Protein AF-A0A2V9W990-F1 (afdb_monomer)

Solvent-accessible surface area (backbone atoms only — not comparable to full-atom values): 14143 Å² total; per-residue (Å²): 134,76,90,32,65,85,63,70,54,94,82,45,92,83,45,84,67,53,75,66,50,47,52,52,39,51,50,39,47,62,62,28,46,51,39,46,52,54,32,52,52,52,29,60,78,64,70,46,55,79,85,33,72,67,35,47,52,39,47,52,50,16,35,49,53,24,47,53,53,31,50,51,47,47,53,55,54,53,68,74,47,99,60,60,69,70,59,48,49,54,52,52,48,56,48,51,51,35,33,27,66,57,50,69,49,50,74,67,55,46,52,50,49,50,58,63,73,71,47,78,74,74,78,80,72,74,80,78,89,73,91,82,88,83,87,81,90,80,94,67,91,71,82,81,67,86,61,100,76,68,49,71,21,55,52,52,48,50,53,30,62,75,68,71,50,51,66,62,54,52,14,64,77,51,76,43,57,50,70,57,52,50,36,30,53,67,60,79,40,85,73,55,71,73,55,48,52,38,50,52,51,52,54,50,57,46,63,66,53,49,71,70,71,75,46,85,87,76,77,80,89,86,82,81,79,84,81,86,81,82,134

Secondary structure (DSSP, 8-state):
---S-TT-STT-TT----HHHHHHHHHHHHHHHHHHHHHHHHHHHTT--TTSHHHHHHHHHHHHHHHHHHHHHHHHHHTTS---HHHHHHHHHHHHHHHHHHTT--HHHHHHHHHHHHS-------------------------PPPTT--HHHHHHHHHHHTT--HHHHHHHHT--HHHHHHHHTTSSPPPHHHHHHHHHHHHHHHHHGGGTSSGGG--S----------

Radius of gyration: 27.55 Å; Cα contacts (8 Å, |Δi|>4): 142; chains: 1; bounding box: 88×48×76 Å

pLDDT: mean 72.92, std 20.39, range [31.69, 96.56]

Mean predicted aligned error: 19.49 Å

Foldseek 3Di:
DPLLQPQLDPPRPLDPFDPVLSVQLVVQSVVLCVLQVVLVVVCVVVVPDCPDPSSVVSLLVSLLSSLLSSLVSVLVRVVVDPDPLVSVLVSSLVSLVSSCVVSVHDPVSSVVSNVVRSDDPPPPPPPDDDDDDDDDDDDDDDPDDPDPDDQQLNVLVVLCVVLVHDLVRLCVQLVHDSVVSVCSNVVVDDDDPSSVVSSVVSSVVVVVVVVVVPPPPPPPDPDDDPPDDDD

Sequence (231 aa):
MSDGLSHLLPGDPKNLLSVEARKRIQRAIIEADKFIWEAEVLITNRHLDEGSHKARALRNTASFKKAKATLSVYRREFSRIEIPERKYREYMESEIEAASNSLELSGAQRQLLKTEFFFPEEKSVQPRSSTTPPSTDKELKPIQLPSSGETIAVQLQRLRDECRWTIEDLASATGISTRQVARHLSSEFNPLPRKISAYDARFRTLKAVQPLRNSPLFQSSSNTVLTRRFG

Structure (mmCIF, N/CA/C/O backbone):
data_AF-A0A2V9W990-F1
#
_entry.id   AF-A0A2V9W990-F1
#
loop_
_atom_site.group_PDB
_atom_site.id
_atom_site.type_symbol
_atom_site.label_atom_id
_atom_site.label_alt_id
_atom_site.label_comp_id
_atom_site.label_asym_id
_atom_site.label_entity_id
_atom_site.label_seq_id
_atom_site.pdbx_PDB_ins_code
_atom_site.Cartn_x
_atom_site.Cartn_y
_atom_site.Cartn_z
_atom_site.occupancy
_atom_site.B_iso_or_equiv
_atom_site.auth_seq_id
_atom_site.auth_comp_id
_atom_site.auth_asym_id
_atom_site.auth_atom_id
_atom_site.pdbx_PDB_model_num
ATOM 1 N N . MET A 1 1 ? 13.920 14.474 5.498 1.00 35.09 1 MET A N 1
ATOM 2 C CA . MET A 1 1 ? 12.903 13.668 4.797 1.00 35.09 1 MET A CA 1
ATOM 3 C C . MET A 1 1 ? 11.777 13.456 5.781 1.00 35.09 1 MET A C 1
ATOM 5 O O . MET A 1 1 ? 12.045 13.000 6.880 1.00 35.09 1 MET A O 1
ATOM 9 N N . SER A 1 2 ? 10.581 13.935 5.467 1.00 38.78 2 SER A N 1
ATOM 10 C CA . SER A 1 2 ? 9.424 13.819 6.355 1.00 38.78 2 SER A CA 1
ATOM 11 C C . SER A 1 2 ? 8.887 12.393 6.234 1.00 38.78 2 SER A C 1
ATOM 13 O O . SER A 1 2 ? 8.597 11.971 5.120 1.00 38.78 2 SER A O 1
ATOM 15 N N . ASP A 1 3 ? 8.751 11.656 7.338 1.00 51.09 3 ASP A N 1
ATOM 16 C CA . ASP A 1 3 ? 8.409 10.216 7.356 1.00 51.09 3 ASP A CA 1
ATOM 17 C C . ASP A 1 3 ? 6.984 9.866 6.865 1.00 51.09 3 ASP A C 1
ATOM 19 O O . ASP A 1 3 ? 6.513 8.740 7.025 1.00 51.09 3 ASP A O 1
ATOM 23 N N . GLY A 1 4 ? 6.281 10.815 6.245 1.00 46.62 4 GLY A N 1
ATOM 24 C CA . GLY A 1 4 ? 5.077 10.566 5.456 1.00 46.62 4 GLY A CA 1
ATOM 25 C C . GLY A 1 4 ? 3.812 10.151 6.193 1.00 46.62 4 GLY A C 1
ATOM 26 O O . GLY A 1 4 ? 2.820 9.851 5.535 1.00 46.62 4 GLY A O 1
ATOM 27 N N . LEU A 1 5 ? 3.820 10.146 7.526 1.00 53.97 5 LEU A N 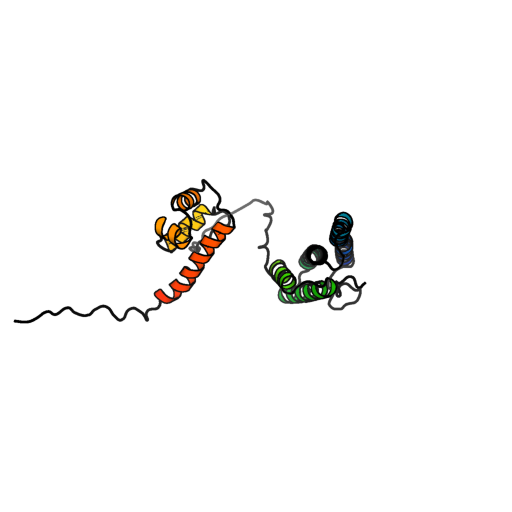1
ATOM 28 C CA . LEU A 1 5 ? 2.659 9.832 8.363 1.00 53.97 5 LEU A CA 1
ATOM 29 C C . LEU A 1 5 ? 2.466 10.958 9.377 1.00 53.97 5 LEU A C 1
ATOM 31 O O . LEU A 1 5 ? 3.094 11.003 10.438 1.00 53.97 5 LEU A O 1
ATOM 35 N N . SER A 1 6 ? 1.650 11.931 8.985 1.00 52.28 6 SER A N 1
ATOM 36 C CA . SER A 1 6 ? 1.640 13.275 9.570 1.00 52.28 6 SER A CA 1
ATOM 37 C C . SER A 1 6 ? 0.813 13.392 10.855 1.00 52.28 6 SER A C 1
ATOM 39 O O . SER A 1 6 ? 0.872 14.428 11.510 1.00 52.28 6 SER A O 1
ATOM 41 N N . HIS A 1 7 ? 0.073 12.353 11.260 1.00 56.12 7 HIS A N 1
ATOM 42 C CA . HIS A 1 7 ? -0.885 12.446 12.376 1.00 56.12 7 HIS A CA 1
ATOM 43 C C . HIS A 1 7 ? -0.464 11.720 13.659 1.00 56.12 7 HIS A C 1
ATOM 45 O O . HIS A 1 7 ? -1.253 11.565 14.590 1.00 56.12 7 HIS A O 1
ATOM 51 N N . LEU A 1 8 ? 0.793 11.279 13.748 1.00 57.16 8 LEU A N 1
ATOM 52 C CA . LEU A 1 8 ? 1.296 10.527 14.904 1.00 57.16 8 LEU A CA 1
ATOM 53 C C . LEU A 1 8 ? 2.078 11.376 15.912 1.00 57.16 8 LEU A C 1
ATOM 55 O O . LEU A 1 8 ? 2.593 10.829 16.892 1.00 57.16 8 LEU A O 1
ATOM 59 N N . LEU A 1 9 ? 2.171 12.692 15.710 1.00 57.12 9 LEU A N 1
ATOM 60 C CA . LEU A 1 9 ? 2.915 13.556 16.621 1.00 57.12 9 LEU A CA 1
ATOM 61 C C . LEU A 1 9 ? 2.267 13.566 18.021 1.00 57.12 9 LEU A C 1
ATOM 63 O O . LEU A 1 9 ? 1.034 13.595 18.135 1.00 57.12 9 LEU A O 1
ATOM 67 N N . PRO A 1 10 ? 3.069 13.516 19.103 1.00 48.38 10 PRO A N 1
ATOM 68 C CA . PRO A 1 10 ? 2.559 13.682 20.457 1.00 48.38 10 PRO A CA 1
ATOM 69 C C . PRO A 1 10 ? 1.901 15.064 20.583 1.00 48.38 10 PRO A C 1
ATOM 71 O O . PRO A 1 10 ? 2.588 16.074 20.479 1.00 48.38 10 PRO A O 1
ATOM 74 N N . GLY A 1 11 ? 0.581 15.104 20.784 1.00 49.16 11 GLY A N 1
ATOM 75 C CA . GLY A 1 11 ? -0.173 16.351 20.968 1.00 49.16 11 GLY A CA 1
ATOM 76 C C . GLY A 1 11 ? -1.116 16.741 19.827 1.00 49.16 11 GLY A C 1
ATOM 77 O O . GLY A 1 11 ? -1.821 17.735 19.976 1.00 49.16 11 GLY A O 1
ATOM 78 N N . ASP A 1 12 ? -1.193 15.977 18.729 1.00 63.78 12 ASP A N 1
ATOM 79 C CA . ASP A 1 12 ? -2.270 16.177 17.748 1.00 63.78 12 ASP A CA 1
ATOM 80 C C . ASP A 1 12 ? -3.617 15.806 18.412 1.00 63.78 12 ASP A C 1
ATOM 82 O O . ASP A 1 12 ? -3.784 14.652 18.822 1.00 63.78 12 ASP A O 1
ATOM 86 N N . PRO A 1 13 ? -4.589 16.736 18.539 1.00 57.62 13 PRO A N 1
ATOM 87 C CA . PRO A 1 13 ? -5.894 16.457 19.148 1.00 57.62 13 PRO A CA 1
ATOM 88 C C . PRO A 1 13 ? -6.676 15.366 18.406 1.00 57.62 13 PRO A C 1
ATOM 90 O O . PRO A 1 13 ? -7.630 14.802 18.942 1.00 57.62 13 PRO A O 1
ATOM 93 N N . LYS A 1 14 ? -6.281 15.059 17.169 1.00 64.44 14 LYS A N 1
ATOM 94 C CA . LYS A 1 14 ? -6.860 13.992 16.362 1.00 64.44 14 LYS A CA 1
ATOM 95 C C . LYS A 1 14 ? -6.220 12.628 16.648 1.00 64.44 14 LYS A C 1
ATOM 97 O O . LYS A 1 14 ? -6.797 11.614 16.268 1.00 64.44 14 LYS A O 1
ATOM 102 N N . ASN A 1 15 ? -5.082 12.559 17.335 1.00 70.25 15 ASN A N 1
ATOM 103 C CA . ASN A 1 15 ? -4.359 11.317 17.585 1.00 70.25 15 ASN A CA 1
ATOM 104 C C . ASN A 1 15 ? -4.899 10.576 18.818 1.00 70.25 15 ASN A C 1
ATOM 106 O O . ASN A 1 15 ? -4.525 10.854 19.956 1.00 70.25 15 ASN A O 1
ATOM 110 N N . LEU A 1 16 ? -5.763 9.590 18.572 1.00 74.81 16 LEU A N 1
ATOM 111 C CA . LEU A 1 16 ? -6.382 8.761 19.614 1.00 74.81 16 LEU A CA 1
ATOM 112 C C . LEU A 1 16 ? -5.514 7.559 20.035 1.00 74.81 16 LEU A C 1
ATOM 114 O O . LEU A 1 16 ? -5.915 6.772 20.890 1.00 74.81 16 LEU A O 1
ATOM 118 N N . LEU A 1 17 ? -4.331 7.387 19.438 1.00 78.56 17 LEU A N 1
ATOM 119 C CA . LEU A 1 17 ? -3.479 6.225 19.675 1.00 78.56 17 LEU A CA 1
ATOM 120 C C . LEU A 1 17 ? -2.664 6.359 20.962 1.00 78.56 17 LEU A C 1
ATOM 122 O O . LEU A 1 17 ? -2.073 7.405 21.247 1.00 78.56 17 LEU A O 1
ATOM 126 N N . SER A 1 18 ? -2.528 5.250 21.692 1.00 82.44 18 SER A N 1
ATOM 127 C CA . SER A 1 18 ? -1.627 5.167 22.844 1.00 82.44 18 SER A CA 1
ATOM 128 C C . SER A 1 18 ? -0.159 5.358 22.437 1.00 82.44 18 SER A C 1
ATOM 130 O O . SER A 1 18 ? 0.230 5.116 21.292 1.00 82.44 18 SER A O 1
ATOM 132 N N . VAL A 1 19 ? 0.693 5.747 23.393 1.00 82.81 19 VAL A N 1
ATOM 133 C CA . VAL A 1 19 ? 2.147 5.900 23.172 1.00 82.81 19 VAL A CA 1
ATOM 134 C C . VAL A 1 19 ? 2.757 4.625 22.578 1.00 82.81 19 VAL A C 1
ATOM 136 O O . VAL A 1 19 ? 3.593 4.691 21.679 1.00 82.81 19 VAL A O 1
ATOM 139 N N . GLU A 1 20 ? 2.323 3.455 23.046 1.00 83.81 20 GLU A N 1
ATOM 140 C CA . GLU A 1 20 ? 2.801 2.169 22.540 1.00 83.81 20 GLU A CA 1
ATOM 141 C C . GLU A 1 20 ? 2.340 1.876 21.113 1.00 83.81 20 GLU A C 1
ATOM 143 O O . GLU A 1 20 ? 3.131 1.386 20.308 1.00 83.81 20 GLU A O 1
ATOM 148 N N . ALA A 1 21 ? 1.084 2.189 20.782 1.00 83.94 21 ALA A N 1
ATOM 149 C CA . ALA A 1 21 ? 0.562 2.019 19.430 1.00 83.94 21 ALA A CA 1
ATOM 150 C C . ALA A 1 21 ? 1.351 2.875 18.429 1.00 83.94 21 ALA A C 1
ATOM 152 O O . ALA A 1 21 ? 1.751 2.387 17.374 1.00 83.94 21 ALA A O 1
ATOM 153 N N . ARG A 1 22 ? 1.693 4.112 18.807 1.00 83.06 22 ARG A N 1
ATOM 154 C CA . ARG A 1 22 ? 2.546 4.988 17.990 1.00 83.06 22 ARG A CA 1
ATOM 155 C C . ARG A 1 22 ? 3.950 4.426 17.806 1.00 83.06 22 ARG A C 1
ATOM 157 O O . ARG A 1 22 ? 4.443 4.409 16.684 1.00 83.06 22 ARG A O 1
ATOM 164 N N . LYS A 1 23 ? 4.568 3.895 18.869 1.00 85.75 23 LYS A N 1
ATOM 165 C CA . LYS A 1 23 ? 5.870 3.210 18.768 1.00 85.75 23 LYS A CA 1
ATOM 166 C C . LYS A 1 23 ? 5.809 2.018 17.810 1.00 85.75 23 LYS A C 1
ATOM 168 O O . LYS A 1 23 ? 6.745 1.813 17.044 1.00 85.75 23 LYS A O 1
ATOM 173 N N . ARG A 1 24 ? 4.722 1.236 17.826 1.00 86.56 24 ARG A N 1
ATOM 174 C CA . ARG A 1 24 ? 4.530 0.112 16.892 1.00 86.56 24 ARG A CA 1
ATOM 175 C C . ARG A 1 24 ? 4.390 0.581 15.447 1.00 86.56 24 ARG A C 1
ATOM 177 O O . ARG A 1 24 ? 5.007 -0.014 14.572 1.00 86.56 24 ARG A O 1
ATOM 184 N N . ILE A 1 25 ? 3.651 1.662 15.201 1.00 86.25 25 ILE A N 1
ATOM 185 C CA . ILE A 1 25 ? 3.543 2.235 13.855 1.00 86.25 25 ILE A CA 1
ATOM 186 C C . ILE A 1 25 ? 4.897 2.780 13.392 1.00 86.25 25 ILE A C 1
ATOM 188 O O . ILE A 1 25 ? 5.320 2.457 12.292 1.00 86.25 25 ILE A O 1
ATOM 192 N N . GLN A 1 26 ? 5.628 3.511 14.236 1.00 86.56 26 GLN A N 1
ATOM 193 C CA . GLN A 1 26 ? 6.974 3.993 13.903 1.00 86.56 26 GLN A CA 1
ATOM 194 C C . GLN A 1 26 ? 7.940 2.855 13.566 1.00 86.56 26 GLN A C 1
ATOM 196 O O . GLN A 1 26 ? 8.660 2.936 12.576 1.00 86.56 26 GLN A O 1
ATOM 201 N N . ARG A 1 27 ? 7.919 1.760 14.336 1.00 87.88 27 ARG A N 1
ATOM 202 C CA . ARG A 1 27 ? 8.691 0.557 13.992 1.00 87.88 27 ARG A CA 1
ATOM 203 C C . ARG A 1 27 ? 8.290 0.006 12.632 1.00 87.88 27 ARG A C 1
ATOM 205 O O . ARG A 1 27 ? 9.167 -0.289 11.837 1.00 87.88 27 ARG A O 1
ATOM 212 N N . ALA A 1 28 ? 6.994 -0.065 12.338 1.00 88.56 28 ALA A N 1
ATOM 213 C CA . ALA A 1 28 ? 6.516 -0.521 11.038 1.00 88.56 28 ALA A CA 1
ATOM 214 C C . ALA A 1 28 ? 6.980 0.381 9.883 1.00 88.56 28 ALA A C 1
ATOM 216 O O . ALA A 1 28 ? 7.253 -0.133 8.805 1.00 88.56 28 ALA A O 1
ATOM 217 N N . ILE A 1 29 ? 7.102 1.698 10.093 1.00 87.06 29 ILE A N 1
ATOM 218 C CA . ILE A 1 29 ? 7.664 2.631 9.099 1.00 87.06 29 ILE A CA 1
ATOM 219 C C . ILE A 1 29 ? 9.119 2.281 8.808 1.00 87.06 29 ILE A C 1
ATOM 221 O O . ILE A 1 29 ? 9.466 2.065 7.649 1.00 87.06 29 ILE A O 1
ATOM 225 N N . ILE A 1 30 ? 9.933 2.172 9.860 1.00 89.25 30 ILE A N 1
ATOM 226 C CA . ILE A 1 30 ? 11.362 1.858 9.757 1.00 89.25 30 ILE A CA 1
ATOM 227 C C . ILE A 1 30 ? 11.558 0.473 9.128 1.00 89.25 30 ILE A C 1
ATOM 229 O O . ILE A 1 30 ? 12.364 0.293 8.223 1.00 89.25 30 ILE A O 1
ATOM 233 N N . GLU A 1 31 ? 10.787 -0.525 9.558 1.00 90.94 31 GLU A N 1
ATOM 234 C CA . GLU A 1 31 ? 10.836 -1.870 8.982 1.00 90.94 31 GLU A CA 1
ATOM 235 C C . GLU A 1 31 ? 10.406 -1.878 7.512 1.00 90.94 31 GLU A C 1
ATOM 237 O O . GLU A 1 31 ? 10.942 -2.649 6.717 1.00 90.94 31 GLU A O 1
ATOM 242 N N . ALA A 1 32 ? 9.452 -1.030 7.128 1.00 91.56 32 ALA A N 1
ATOM 243 C CA . ALA A 1 32 ? 8.985 -0.919 5.755 1.00 91.56 32 ALA A CA 1
ATOM 244 C C . ALA A 1 32 ? 9.969 -0.170 4.836 1.00 91.56 32 ALA A C 1
ATOM 246 O O . ALA A 1 32 ? 9.873 -0.329 3.616 1.00 91.56 32 ALA A O 1
ATOM 247 N N . ASP A 1 33 ? 10.957 0.558 5.375 1.00 92.94 33 ASP A N 1
ATOM 248 C CA . ASP A 1 33 ? 12.057 1.126 4.577 1.00 92.94 33 ASP A CA 1
ATOM 249 C C . ASP A 1 33 ? 12.868 0.054 3.860 1.00 92.94 33 ASP A C 1
ATOM 251 O O . ASP A 1 33 ? 13.434 0.322 2.798 1.00 92.94 33 ASP A O 1
ATOM 255 N N . LYS A 1 34 ? 12.851 -1.189 4.359 1.00 95.31 34 LYS A N 1
ATOM 256 C CA . LYS A 1 34 ? 13.473 -2.320 3.665 1.00 95.31 34 LYS A CA 1
ATOM 257 C C . LYS A 1 34 ? 12.996 -2.442 2.218 1.00 95.31 34 LYS A C 1
ATOM 259 O O . LYS A 1 34 ? 13.798 -2.768 1.358 1.00 95.31 34 LYS A O 1
ATOM 264 N N . PHE A 1 35 ? 11.729 -2.128 1.921 1.00 94.75 35 PHE A N 1
ATOM 265 C CA . PHE A 1 35 ? 11.212 -2.218 0.555 1.00 94.75 35 PHE A CA 1
ATOM 266 C C . PHE A 1 35 ? 11.882 -1.206 -0.374 1.00 94.75 35 PHE A C 1
ATOM 268 O O . PHE A 1 35 ? 12.143 -1.529 -1.532 1.00 94.75 35 PHE A O 1
ATOM 275 N N . ILE A 1 36 ? 12.157 0.001 0.130 1.00 93.81 36 ILE A N 1
ATOM 276 C CA . ILE A 1 36 ? 12.856 1.051 -0.616 1.00 93.81 36 ILE A CA 1
ATOM 277 C C . ILE A 1 36 ? 14.295 0.610 -0.874 1.00 93.81 36 ILE A C 1
ATOM 279 O O . ILE A 1 36 ? 14.735 0.590 -2.021 1.00 93.81 36 ILE A O 1
ATOM 283 N N . TRP A 1 37 ? 14.998 0.166 0.168 1.00 96.19 37 TRP A N 1
ATOM 284 C CA . TRP A 1 37 ? 16.390 -0.259 0.041 1.00 96.19 37 TRP A CA 1
ATOM 285 C C . TRP A 1 37 ? 16.561 -1.513 -0.818 1.00 96.19 37 TRP A C 1
ATOM 287 O O . TRP A 1 37 ? 17.482 -1.570 -1.625 1.00 96.19 37 TRP A O 1
ATOM 297 N N . GLU A 1 38 ? 15.648 -2.483 -0.739 1.00 95.81 38 GLU A N 1
ATOM 298 C CA . GLU A 1 38 ? 15.618 -3.634 -1.649 1.00 95.81 38 GLU A CA 1
ATOM 299 C C . GLU A 1 38 ? 15.497 -3.191 -3.116 1.00 95.81 38 GLU A C 1
ATOM 301 O O . GLU A 1 38 ? 16.157 -3.755 -3.991 1.00 95.81 38 GLU A O 1
ATOM 306 N N . ALA A 1 39 ? 14.686 -2.167 -3.404 1.00 95.12 39 ALA A N 1
ATOM 307 C CA . ALA A 1 39 ? 14.573 -1.624 -4.753 1.00 95.12 39 ALA A CA 1
ATOM 308 C C . ALA A 1 39 ? 15.845 -0.890 -5.201 1.00 95.12 39 ALA A C 1
ATOM 310 O O . ALA A 1 39 ? 16.284 -1.121 -6.326 1.00 95.12 39 ALA A O 1
ATOM 311 N N . GLU A 1 40 ? 16.469 -0.077 -4.345 1.00 95.12 40 GLU A N 1
ATOM 312 C CA . GLU A 1 40 ? 17.736 0.601 -4.674 1.00 95.12 40 GLU A CA 1
ATOM 313 C C . GLU A 1 40 ? 18.887 -0.393 -4.891 1.00 95.12 40 GLU A C 1
ATOM 315 O O . GLU A 1 40 ? 19.669 -0.248 -5.834 1.00 95.12 40 GLU A O 1
ATOM 320 N N . VAL A 1 41 ? 18.947 -1.467 -4.096 1.00 96.56 41 VAL A N 1
ATOM 321 C CA . VAL A 1 41 ? 19.898 -2.570 -4.305 1.00 96.56 41 VAL A CA 1
ATOM 322 C C . VAL A 1 41 ? 19.666 -3.220 -5.669 1.00 96.56 41 VAL A C 1
ATOM 324 O O . VAL A 1 41 ? 20.617 -3.468 -6.406 1.00 96.56 41 VAL A O 1
ATOM 327 N N . LEU A 1 42 ? 18.410 -3.465 -6.057 1.00 95.75 42 LEU A N 1
ATOM 328 C CA . LEU A 1 42 ? 18.090 -4.027 -7.373 1.00 95.75 42 LEU A CA 1
ATOM 329 C C . LEU A 1 42 ? 18.426 -3.081 -8.532 1.00 95.75 42 LEU A C 1
ATOM 331 O O . LEU A 1 42 ? 18.844 -3.561 -9.584 1.00 95.75 42 LEU A O 1
ATOM 335 N N . ILE A 1 43 ? 18.231 -1.771 -8.363 1.00 94.56 43 ILE A N 1
ATOM 336 C CA . ILE A 1 43 ? 18.597 -0.748 -9.354 1.00 94.56 43 ILE A CA 1
ATOM 337 C C . ILE A 1 43 ? 20.112 -0.749 -9.552 1.00 94.56 43 ILE A C 1
ATOM 339 O O . ILE A 1 43 ? 20.578 -0.890 -10.685 1.00 94.56 43 ILE A O 1
ATOM 343 N N . THR A 1 44 ? 20.854 -0.706 -8.446 1.00 95.00 44 THR A N 1
ATOM 344 C CA . THR A 1 44 ? 22.320 -0.718 -8.425 1.00 95.00 44 THR A CA 1
ATOM 345 C C . THR A 1 44 ? 22.879 -1.993 -9.053 1.00 95.00 44 THR A C 1
ATOM 347 O O . THR A 1 44 ? 23.665 -1.926 -9.994 1.00 95.00 44 THR A O 1
ATOM 350 N N . ASN A 1 45 ? 22.414 -3.166 -8.609 1.00 95.88 45 ASN A N 1
ATOM 351 C CA . ASN A 1 45 ? 22.906 -4.466 -9.082 1.00 95.88 45 ASN A CA 1
ATOM 352 C C . ASN A 1 45 ? 22.625 -4.717 -10.567 1.00 95.88 45 ASN A C 1
ATOM 354 O O . ASN A 1 45 ? 23.293 -5.528 -11.201 1.00 95.88 45 ASN A O 1
ATOM 358 N N . ARG A 1 46 ? 21.600 -4.065 -11.122 1.00 94.12 46 ARG A N 1
ATOM 359 C CA . ARG A 1 46 ? 21.239 -4.176 -12.540 1.00 94.12 46 ARG A CA 1
ATOM 360 C C . ARG A 1 46 ? 21.817 -3.044 -13.384 1.00 94.12 46 ARG A C 1
ATOM 362 O O . ARG A 1 46 ? 21.499 -2.991 -14.570 1.00 94.12 46 ARG A O 1
ATOM 369 N N . HIS A 1 47 ? 22.609 -2.152 -12.781 1.00 93.25 47 HIS A N 1
ATOM 370 C CA . HIS A 1 47 ? 23.144 -0.944 -13.409 1.00 93.25 47 HIS A CA 1
ATOM 371 C C . HIS A 1 47 ? 22.067 -0.171 -14.178 1.00 93.25 47 HIS A C 1
ATOM 373 O O . HIS A 1 47 ? 22.275 0.283 -15.303 1.00 93.25 47 HIS A O 1
ATOM 379 N N . LEU A 1 48 ? 20.867 -0.089 -13.596 1.00 93.12 48 LEU A N 1
ATOM 380 C CA . LEU A 1 48 ? 19.792 0.681 -14.198 1.00 93.12 48 LEU A CA 1
ATOM 381 C C . LEU A 1 48 ? 20.117 2.158 -14.033 1.00 93.12 48 LEU A C 1
ATOM 383 O O . LEU A 1 48 ? 20.427 2.602 -12.932 1.00 93.12 48 LEU A O 1
ATOM 387 N N . ASP A 1 49 ? 19.979 2.913 -15.119 1.00 91.38 49 ASP A N 1
ATOM 388 C CA . ASP A 1 49 ? 20.008 4.366 -15.037 1.00 91.38 49 ASP A CA 1
ATOM 389 C C . ASP A 1 49 ? 18.939 4.848 -14.043 1.00 91.38 49 ASP A C 1
ATOM 391 O O . ASP A 1 49 ? 17.788 4.389 -14.074 1.00 91.38 49 ASP A O 1
ATOM 395 N N . GLU A 1 50 ? 19.324 5.762 -13.154 1.00 85.88 50 GLU A N 1
ATOM 396 C CA . GLU A 1 50 ? 18.474 6.247 -12.067 1.00 85.88 50 GLU A CA 1
ATOM 397 C C . GLU A 1 50 ? 17.217 6.944 -12.592 1.00 85.88 50 GLU A C 1
ATOM 399 O O . GLU A 1 50 ? 16.159 6.869 -11.958 1.00 85.88 50 GLU A O 1
ATOM 404 N N . GLY A 1 51 ? 17.318 7.592 -13.756 1.00 89.88 51 GLY A N 1
ATOM 405 C CA . GLY A 1 51 ? 16.207 8.247 -14.441 1.00 89.88 51 GLY A CA 1
ATOM 406 C C . GLY A 1 51 ? 15.327 7.293 -15.249 1.00 89.88 51 GLY A C 1
ATOM 407 O O . GLY A 1 51 ? 14.237 7.681 -15.686 1.00 89.88 51 GLY A O 1
ATOM 408 N N . SER A 1 52 ? 15.758 6.042 -15.437 1.00 93.12 52 SER A N 1
ATOM 409 C CA . SER A 1 52 ? 15.074 5.098 -16.313 1.00 93.12 52 SER A CA 1
ATOM 410 C C . SER A 1 52 ? 13.661 4.771 -15.830 1.00 93.12 52 SER A C 1
ATOM 412 O O . SER A 1 52 ? 13.377 4.635 -14.636 1.00 93.12 52 SER A O 1
ATOM 414 N N . HIS A 1 53 ? 12.760 4.527 -16.785 1.00 92.75 53 HIS A N 1
ATOM 415 C CA . HIS A 1 53 ? 11.403 4.060 -16.486 1.00 92.75 53 HIS A CA 1
ATOM 416 C C . HIS A 1 53 ? 11.392 2.785 -15.630 1.00 92.75 53 HIS A C 1
ATOM 418 O O . HIS A 1 53 ? 10.489 2.603 -14.815 1.00 92.75 53 HIS A O 1
ATOM 424 N N . LYS A 1 54 ? 12.401 1.915 -15.782 1.00 93.38 54 LYS A N 1
ATOM 425 C CA . LYS A 1 54 ? 12.544 0.690 -14.985 1.00 93.38 54 LYS A CA 1
ATOM 426 C C . LYS A 1 54 ? 12.914 0.999 -13.532 1.00 93.38 54 LYS A C 1
ATOM 428 O O . LYS A 1 54 ? 12.277 0.447 -12.638 1.00 93.38 54 LYS A O 1
ATOM 433 N N . ALA A 1 55 ? 13.881 1.887 -13.293 1.00 92.94 55 ALA A N 1
ATOM 434 C CA . ALA A 1 55 ? 14.244 2.318 -11.942 1.00 92.94 55 ALA A CA 1
ATOM 435 C C . ALA A 1 55 ? 13.065 3.018 -11.249 1.00 92.94 55 ALA A C 1
ATOM 437 O O . ALA A 1 55 ? 12.697 2.658 -10.131 1.00 92.94 55 ALA A O 1
ATOM 438 N N . ARG A 1 56 ? 12.378 3.922 -11.960 1.00 93.25 56 ARG A N 1
ATOM 439 C CA . ARG A 1 56 ? 11.167 4.583 -11.451 1.00 93.25 56 ARG A CA 1
ATOM 440 C C . ARG A 1 56 ? 10.057 3.582 -11.116 1.00 93.25 56 ARG A C 1
ATOM 442 O O . ARG A 1 56 ? 9.433 3.694 -10.068 1.00 93.25 56 ARG A O 1
ATOM 449 N N . ALA A 1 57 ? 9.831 2.569 -11.954 1.00 92.19 57 ALA A N 1
ATOM 450 C CA . ALA A 1 57 ? 8.841 1.527 -11.674 1.00 92.19 57 ALA A CA 1
ATOM 451 C C . ALA A 1 57 ? 9.188 0.694 -10.425 1.00 92.19 57 ALA A C 1
ATOM 453 O O . ALA A 1 57 ? 8.289 0.346 -9.654 1.00 92.19 57 ALA A O 1
ATOM 454 N N . LEU A 1 58 ? 10.473 0.397 -10.199 1.00 94.44 58 LEU A N 1
ATOM 455 C CA . LEU A 1 58 ? 10.937 -0.299 -8.995 1.00 94.44 58 LEU A CA 1
ATOM 456 C C . LEU A 1 58 ? 10.714 0.548 -7.737 1.00 94.44 58 LEU A C 1
ATOM 458 O O . LEU A 1 58 ? 10.102 0.052 -6.790 1.00 94.44 58 LEU A O 1
ATOM 462 N N . ARG A 1 59 ? 11.105 1.830 -7.762 1.00 93.50 59 ARG A N 1
ATOM 463 C CA . ARG A 1 59 ? 10.854 2.781 -6.664 1.00 93.50 59 ARG A CA 1
ATOM 464 C C . ARG A 1 59 ? 9.365 2.916 -6.369 1.00 93.50 59 ARG A C 1
ATOM 466 O O . ARG A 1 59 ? 8.952 2.707 -5.236 1.00 93.50 59 ARG A O 1
ATOM 473 N N . ASN A 1 60 ? 8.533 3.114 -7.391 1.00 92.94 60 ASN A N 1
ATOM 474 C CA . ASN A 1 60 ? 7.078 3.221 -7.227 1.00 92.94 60 ASN A CA 1
ATOM 475 C C . ASN A 1 60 ? 6.456 1.950 -6.629 1.00 92.94 60 ASN A C 1
ATOM 477 O O . ASN A 1 60 ? 5.504 2.022 -5.849 1.00 92.94 60 ASN A O 1
ATOM 481 N N . THR A 1 61 ? 6.977 0.774 -6.991 1.00 94.44 61 THR A N 1
ATOM 482 C CA . THR A 1 61 ? 6.530 -0.506 -6.424 1.00 94.44 61 THR A CA 1
ATOM 483 C C . THR A 1 61 ? 6.928 -0.623 -4.955 1.00 94.44 61 THR A C 1
ATOM 485 O O . THR A 1 61 ? 6.123 -1.061 -4.132 1.00 94.44 61 THR A O 1
ATOM 488 N N . ALA A 1 62 ? 8.150 -0.223 -4.613 1.00 93.94 62 ALA A N 1
ATOM 489 C CA . ALA A 1 62 ? 8.643 -0.217 -3.244 1.00 93.94 62 ALA A CA 1
ATOM 490 C C . ALA A 1 62 ? 7.889 0.780 -2.356 1.00 93.94 62 ALA A C 1
ATOM 492 O O . ALA A 1 62 ? 7.416 0.392 -1.290 1.00 93.94 62 ALA A O 1
ATOM 493 N N . SER A 1 63 ? 7.681 2.009 -2.833 1.00 92.94 63 SER A N 1
ATOM 494 C CA . SER A 1 63 ? 6.849 3.031 -2.192 1.00 92.94 63 SER A CA 1
ATOM 495 C C . SER A 1 63 ? 5.450 2.505 -1.886 1.00 92.94 63 SER A C 1
ATOM 497 O O . SER A 1 63 ? 4.962 2.630 -0.764 1.00 92.94 63 SER A O 1
ATOM 499 N N . PHE A 1 64 ? 4.819 1.828 -2.847 1.00 93.69 64 PHE A N 1
ATOM 500 C CA . PHE A 1 64 ? 3.502 1.233 -2.638 1.00 93.69 64 PHE A CA 1
ATOM 501 C C . PHE A 1 64 ? 3.510 0.109 -1.592 1.00 93.69 64 PHE A C 1
ATOM 503 O O . PHE A 1 64 ? 2.631 0.064 -0.732 1.00 93.69 64 PHE A O 1
ATOM 510 N N . LYS A 1 65 ? 4.514 -0.778 -1.617 1.00 94.50 65 LYS A N 1
ATOM 511 C CA . LYS A 1 65 ? 4.679 -1.823 -0.590 1.00 94.50 65 LYS A CA 1
ATOM 512 C C . LYS A 1 65 ? 4.902 -1.224 0.799 1.00 94.50 65 LYS A C 1
ATOM 514 O O . LYS A 1 65 ? 4.287 -1.697 1.755 1.00 94.50 65 LYS A O 1
ATOM 519 N N . LYS A 1 66 ? 5.723 -0.173 0.899 1.00 93.12 66 LYS A N 1
ATOM 520 C CA . LYS A 1 66 ? 5.957 0.572 2.139 1.00 93.12 66 LYS A CA 1
ATOM 521 C C . LYS A 1 66 ? 4.648 1.144 2.680 1.00 93.12 66 LYS A C 1
ATOM 523 O O . LYS A 1 66 ? 4.291 0.832 3.812 1.00 93.12 66 LYS A O 1
ATOM 528 N N . ALA A 1 67 ? 3.893 1.870 1.853 1.00 90.81 67 ALA A N 1
ATOM 529 C CA . ALA A 1 67 ? 2.592 2.433 2.225 1.00 90.81 67 ALA A CA 1
ATOM 530 C C . ALA A 1 67 ? 1.605 1.360 2.709 1.00 90.81 67 ALA A C 1
ATOM 532 O O . ALA A 1 67 ? 0.957 1.507 3.740 1.00 90.81 67 ALA A O 1
ATOM 533 N N . LYS A 1 68 ? 1.506 0.242 1.986 1.00 92.88 68 LYS A N 1
ATOM 534 C CA . LYS A 1 68 ? 0.606 -0.855 2.348 1.00 92.88 68 LYS A CA 1
ATOM 535 C C . LYS A 1 68 ? 0.971 -1.482 3.697 1.00 92.88 68 LYS A C 1
ATOM 537 O O . LYS A 1 68 ? 0.084 -1.753 4.508 1.00 92.88 68 LYS A O 1
ATOM 542 N N . ALA A 1 69 ? 2.260 -1.703 3.953 1.00 91.31 69 ALA A N 1
ATOM 543 C CA . ALA A 1 69 ? 2.729 -2.276 5.211 1.00 91.31 69 ALA A CA 1
ATOM 544 C C . ALA A 1 69 ? 2.455 -1.347 6.404 1.00 91.31 69 ALA A C 1
ATOM 546 O O . ALA A 1 69 ? 1.925 -1.797 7.422 1.00 91.31 69 ALA A O 1
ATOM 547 N N . THR A 1 70 ? 2.742 -0.050 6.265 1.00 90.25 70 THR A N 1
ATOM 548 C CA . THR A 1 70 ? 2.515 0.931 7.335 1.00 90.25 70 THR A CA 1
ATOM 549 C C . THR A 1 70 ? 1.027 1.125 7.626 1.00 90.25 70 THR A C 1
ATOM 551 O O . THR A 1 70 ? 0.612 1.038 8.784 1.00 90.25 70 THR A O 1
ATOM 554 N N . LEU A 1 71 ? 0.199 1.284 6.588 1.00 90.19 71 LEU A N 1
ATOM 555 C CA . LEU A 1 71 ? -1.254 1.445 6.725 1.00 90.19 71 LEU A CA 1
ATOM 556 C C . LEU A 1 71 ? -1.934 0.201 7.313 1.00 90.19 71 LEU A C 1
ATOM 558 O O . LEU A 1 71 ? -2.917 0.327 8.040 1.00 90.19 71 LEU A O 1
ATOM 562 N N . SER A 1 72 ? -1.390 -0.998 7.082 1.00 90.50 72 SER A N 1
ATOM 563 C CA . SER A 1 72 ? -1.890 -2.232 7.710 1.00 90.50 72 SER A CA 1
ATOM 564 C C . SER A 1 72 ? -1.714 -2.224 9.226 1.00 90.50 72 SER A C 1
ATOM 566 O O . SER A 1 72 ? -2.629 -2.599 9.965 1.00 90.50 72 SER A O 1
ATOM 568 N N . VAL A 1 73 ? -0.561 -1.757 9.711 1.00 89.25 73 VAL A N 1
ATOM 569 C CA . VAL A 1 73 ? -0.320 -1.606 11.152 1.00 89.25 73 VAL A CA 1
ATOM 570 C C . VAL A 1 73 ? -1.195 -0.496 11.720 1.00 89.25 73 VAL A C 1
ATOM 572 O O . VAL A 1 73 ? -1.818 -0.696 12.760 1.00 89.25 73 VAL A O 1
ATOM 575 N N . TYR A 1 74 ? -1.330 0.622 11.007 1.00 86.81 74 TYR A N 1
ATOM 576 C CA . TYR A 1 74 ? -2.225 1.711 11.393 1.00 86.81 74 TYR A CA 1
ATOM 577 C C . TYR A 1 74 ? -3.679 1.229 11.547 1.00 86.81 74 TYR A C 1
ATOM 579 O O . TYR A 1 74 ? -4.269 1.390 12.614 1.00 86.81 74 TYR A O 1
ATOM 587 N N . ARG A 1 75 ? -4.231 0.528 10.544 1.00 87.31 75 ARG A N 1
ATOM 588 C CA . ARG A 1 75 ? -5.569 -0.093 10.604 1.00 87.31 75 ARG A CA 1
ATOM 589 C C . ARG A 1 75 ? -5.712 -1.001 11.822 1.00 87.31 75 ARG A C 1
ATOM 591 O O . ARG A 1 75 ? -6.720 -0.926 12.523 1.00 87.31 75 ARG A O 1
ATOM 598 N N . ARG A 1 76 ? -4.705 -1.832 12.103 1.00 87.44 76 ARG A N 1
ATOM 599 C CA . ARG A 1 76 ? -4.717 -2.740 13.256 1.00 87.44 76 ARG A CA 1
ATOM 600 C C . ARG A 1 76 ? -4.741 -1.991 14.583 1.00 87.44 76 ARG A C 1
ATOM 602 O O . ARG A 1 76 ? -5.496 -2.377 15.470 1.00 87.44 76 ARG A O 1
ATOM 609 N N . GLU A 1 77 ? -3.950 -0.936 14.736 1.00 86.44 77 GLU A N 1
ATOM 610 C CA . GLU A 1 77 ? -3.931 -0.161 15.978 1.00 86.44 77 GLU A CA 1
ATOM 611 C C . GLU A 1 77 ? -5.234 0.619 16.189 1.00 86.44 77 GLU A C 1
ATOM 613 O O . GLU A 1 77 ? -5.777 0.594 17.290 1.00 86.44 77 GLU A O 1
ATOM 618 N N . PHE A 1 78 ? -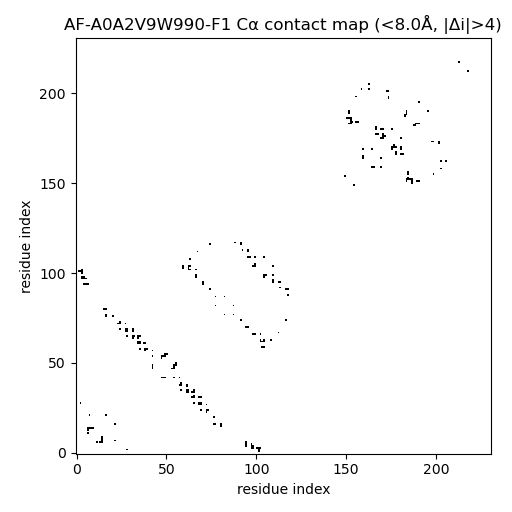5.802 1.217 15.139 1.00 80.88 78 PHE A N 1
ATOM 619 C CA . PHE A 1 78 ? -7.097 1.896 15.235 1.00 80.88 78 PHE A CA 1
ATOM 620 C C . PHE A 1 78 ? -8.264 0.935 15.478 1.00 80.88 78 PHE A C 1
ATOM 622 O O . PHE A 1 78 ? -9.191 1.292 16.194 1.00 80.88 78 PHE A O 1
ATOM 629 N N . SER A 1 79 ? -8.202 -0.301 14.968 1.00 80.50 79 SER A N 1
ATOM 630 C CA . SER A 1 79 ? -9.224 -1.326 15.244 1.00 80.50 79 SER A CA 1
ATOM 631 C C . SER A 1 79 ? -9.307 -1.749 16.716 1.00 80.50 79 SER A C 1
ATOM 633 O O . SER A 1 79 ? -10.303 -2.336 17.126 1.00 80.50 79 SER A O 1
ATOM 635 N N . ARG A 1 80 ? -8.272 -1.458 17.517 1.00 82.06 80 ARG A N 1
ATOM 636 C CA . ARG A 1 80 ? -8.262 -1.715 18.966 1.00 82.06 80 ARG A CA 1
ATOM 637 C C . ARG A 1 80 ? -8.952 -0.619 19.770 1.00 82.06 80 ARG A C 1
ATOM 639 O O . ARG A 1 80 ? -9.171 -0.806 20.962 1.00 82.06 80 ARG A O 1
ATOM 646 N N . ILE A 1 81 ? -9.245 0.515 19.144 1.00 81.94 81 ILE A N 1
ATOM 647 C CA . ILE A 1 81 ? -9.928 1.637 19.773 1.00 81.94 81 ILE A CA 1
ATOM 648 C C . ILE A 1 81 ? -11.382 1.603 19.307 1.00 81.94 81 ILE A C 1
ATOM 650 O O . ILE A 1 81 ? -11.662 1.479 18.115 1.00 81.94 81 ILE A O 1
ATOM 654 N N . GLU A 1 82 ? -12.319 1.734 20.240 1.00 77.25 82 GLU A N 1
ATOM 655 C CA . GLU A 1 82 ? -13.741 1.853 19.921 1.00 77.25 82 GLU A CA 1
ATOM 656 C C . GLU A 1 82 ? -14.040 3.258 19.379 1.00 77.25 82 GLU A C 1
ATOM 658 O O . GLU A 1 82 ? -14.423 4.174 20.103 1.00 77.25 82 GLU A O 1
ATOM 663 N N . ILE A 1 83 ? -13.812 3.444 18.078 1.00 80.50 83 ILE A N 1
ATOM 664 C CA . ILE A 1 83 ? -14.100 4.685 17.353 1.00 80.50 83 ILE A CA 1
ATOM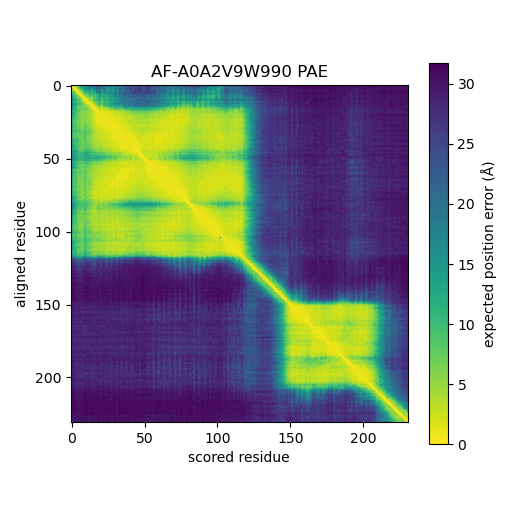 665 C C . ILE A 1 83 ? -15.268 4.420 16.393 1.00 80.50 83 ILE A C 1
ATOM 667 O O . ILE A 1 83 ? -15.280 3.383 15.726 1.00 80.50 83 ILE A O 1
ATOM 671 N N . PRO A 1 84 ? -16.237 5.349 16.259 1.00 81.81 84 PRO A N 1
ATOM 672 C CA . PRO A 1 84 ? -17.282 5.237 15.249 1.00 81.81 84 PRO A CA 1
ATOM 673 C C . PRO A 1 84 ? -16.692 5.059 13.847 1.00 81.81 84 PRO A C 1
ATOM 675 O O . PRO A 1 84 ? -15.766 5.778 13.467 1.00 81.81 84 PRO A O 1
ATOM 678 N N . GLU A 1 85 ? -17.276 4.163 13.050 1.00 80.12 85 GLU A N 1
ATOM 679 C CA . GLU A 1 85 ? -16.778 3.808 11.712 1.00 80.12 85 GLU A CA 1
ATOM 680 C C . GLU A 1 85 ? -16.541 5.035 10.818 1.00 80.12 85 GLU A C 1
ATOM 682 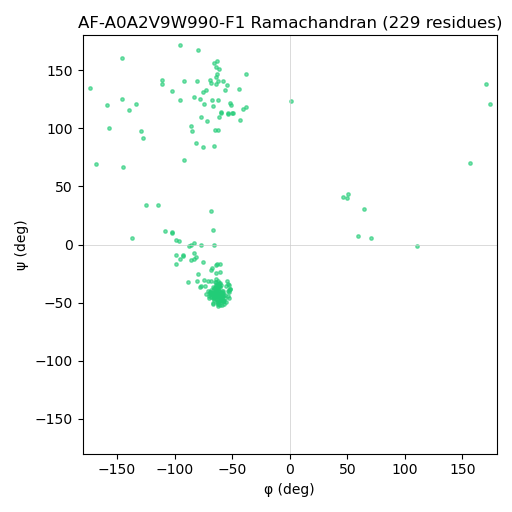O O . GLU A 1 85 ? -15.536 5.116 10.114 1.00 80.12 85 GLU A O 1
ATOM 687 N N . ARG A 1 86 ? -17.423 6.039 10.901 1.00 81.94 86 ARG A N 1
ATOM 688 C CA . ARG A 1 86 ? -17.281 7.301 10.165 1.00 81.94 86 ARG A CA 1
ATOM 689 C C . ARG A 1 86 ? -15.981 8.036 10.504 1.00 81.94 86 ARG A C 1
ATOM 691 O O . ARG A 1 86 ? -15.264 8.440 9.598 1.00 81.94 86 ARG A O 1
ATOM 698 N N . LYS A 1 87 ? -15.657 8.168 11.794 1.00 81.81 87 LYS A N 1
ATOM 699 C CA . LYS A 1 87 ? -14.412 8.813 12.235 1.00 81.81 87 LYS A CA 1
ATOM 700 C C . LYS A 1 87 ? -13.200 7.976 11.836 1.00 81.81 87 LYS A C 1
ATOM 702 O O . LYS A 1 87 ? -12.226 8.522 11.339 1.00 81.81 87 LYS A O 1
ATOM 707 N N . TYR A 1 88 ? -13.272 6.653 11.992 1.00 82.25 88 TYR A N 1
ATOM 708 C CA . TYR A 1 88 ? -12.218 5.745 11.529 1.00 82.25 88 TYR A CA 1
ATOM 709 C C . TYR A 1 88 ? -11.928 5.912 10.027 1.00 82.25 88 TYR A C 1
ATOM 711 O O . TYR A 1 88 ? -10.767 5.979 9.624 1.00 82.25 88 TYR A O 1
ATOM 719 N N . ARG A 1 89 ? -12.977 6.036 9.205 1.00 82.94 89 ARG A N 1
ATOM 720 C CA . ARG A 1 89 ? -12.855 6.272 7.763 1.00 82.94 89 ARG A CA 1
ATOM 721 C C . ARG A 1 89 ? -12.141 7.591 7.463 1.00 82.94 89 ARG A C 1
ATOM 723 O O . ARG A 1 89 ? -11.232 7.601 6.642 1.00 82.94 89 ARG A O 1
ATOM 730 N N . GLU A 1 90 ? -12.501 8.670 8.153 1.00 84.00 90 GLU A N 1
ATOM 731 C CA . GLU A 1 90 ? -11.840 9.975 8.011 1.00 84.00 90 GLU A CA 1
ATOM 732 C C . GLU A 1 90 ? -10.342 9.897 8.366 1.00 84.00 90 GLU A C 1
ATOM 734 O O . GLU A 1 90 ? -9.506 10.423 7.630 1.00 84.00 90 GLU A O 1
ATOM 739 N N . TYR A 1 91 ? -9.985 9.177 9.438 1.00 82.06 91 TYR A N 1
ATOM 740 C CA . TYR A 1 91 ? -8.587 8.947 9.822 1.00 82.06 91 TYR A CA 1
ATOM 741 C C . TYR A 1 91 ? -7.806 8.173 8.767 1.00 82.06 91 TYR A C 1
ATOM 743 O O . TYR A 1 91 ? -6.741 8.613 8.337 1.00 82.06 91 TYR A O 1
ATOM 751 N N . MET A 1 92 ? -8.345 7.034 8.329 1.00 85.00 92 MET A N 1
ATOM 752 C CA . MET A 1 92 ? -7.699 6.226 7.300 1.00 85.00 92 MET A CA 1
ATOM 753 C C . MET A 1 92 ? -7.557 6.985 5.986 1.00 85.00 92 MET A C 1
ATOM 755 O O . MET A 1 92 ? -6.555 6.812 5.299 1.00 85.00 92 MET A O 1
ATOM 759 N N . GLU A 1 93 ? -8.527 7.828 5.627 1.00 86.19 93 GLU A N 1
ATOM 760 C CA . GLU A 1 93 ? -8.448 8.617 4.400 1.00 86.19 93 GLU A CA 1
ATOM 761 C C . GLU A 1 93 ? -7.332 9.641 4.490 1.00 86.19 93 GLU A C 1
ATOM 763 O O . GLU A 1 93 ? -6.457 9.636 3.630 1.00 86.19 93 GLU A O 1
ATOM 768 N N . SER A 1 94 ? -7.305 10.430 5.566 1.00 84.75 94 SER A N 1
ATOM 769 C CA . SER A 1 94 ? -6.232 11.394 5.818 1.00 84.75 94 SER A CA 1
ATOM 770 C C . SER A 1 94 ? -4.856 10.735 5.760 1.00 84.75 94 SER A C 1
ATOM 772 O O . SER A 1 94 ? -3.918 11.295 5.195 1.00 84.75 94 SER A O 1
ATOM 774 N N . GLU A 1 95 ? -4.738 9.516 6.284 1.00 85.94 95 GLU A N 1
ATOM 775 C CA . GLU A 1 95 ? -3.452 8.835 6.338 1.00 85.94 95 GLU A CA 1
ATOM 776 C C . GLU A 1 95 ? -3.046 8.176 5.012 1.00 85.94 95 GLU A C 1
ATOM 778 O O . GLU A 1 95 ? -1.869 8.170 4.648 1.00 85.94 95 GLU A O 1
ATOM 783 N N . ILE A 1 96 ? -4.012 7.707 4.216 1.00 87.94 96 ILE A N 1
ATOM 784 C CA . ILE A 1 96 ? -3.766 7.309 2.823 1.00 87.94 96 ILE A CA 1
ATOM 785 C C . ILE A 1 96 ? -3.331 8.522 1.994 1.00 87.94 96 ILE A C 1
ATOM 787 O O . ILE A 1 96 ? -2.436 8.389 1.158 1.00 87.94 96 ILE A O 1
ATOM 791 N N . GLU A 1 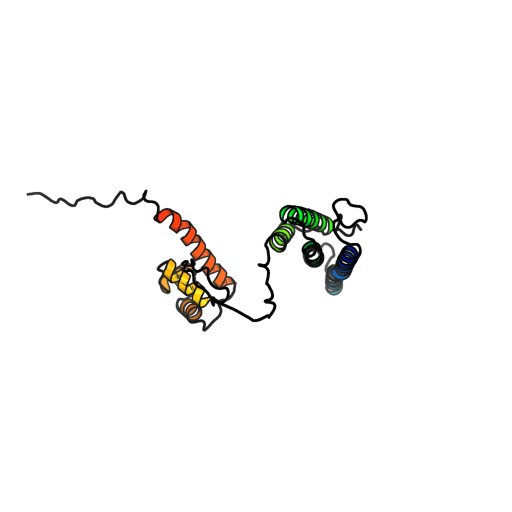97 ? -3.931 9.696 2.211 1.00 86.81 97 GLU A N 1
ATOM 792 C CA . GLU A 1 97 ? -3.531 10.940 1.545 1.00 86.81 97 GLU A CA 1
ATOM 793 C C . GLU A 1 97 ? -2.099 11.343 1.903 1.00 86.81 97 GLU A C 1
ATOM 795 O O . GLU A 1 97 ? -1.286 11.592 1.010 1.00 86.81 97 GLU A O 1
ATOM 800 N N . ALA A 1 98 ? -1.764 11.354 3.195 1.00 84.50 98 ALA A N 1
ATOM 801 C CA . ALA A 1 98 ? -0.424 11.687 3.669 1.00 84.50 98 ALA A CA 1
ATOM 802 C C . ALA A 1 98 ? 0.634 10.728 3.101 1.00 84.50 98 ALA A C 1
ATOM 804 O O . ALA A 1 98 ? 1.622 11.179 2.512 1.00 84.50 98 ALA A O 1
ATOM 805 N N . ALA A 1 99 ? 0.379 9.417 3.175 1.00 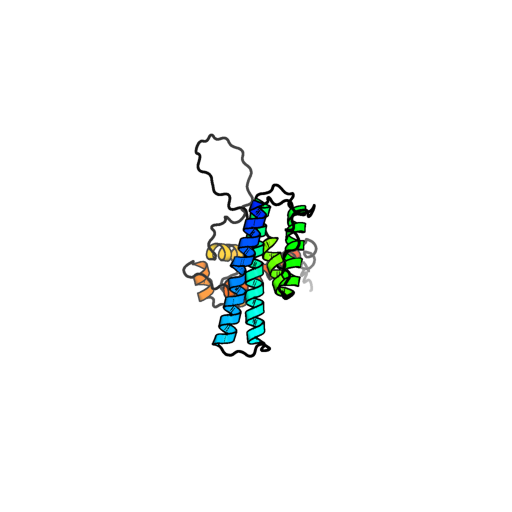85.06 99 ALA A N 1
ATOM 806 C CA . ALA A 1 99 ? 1.269 8.404 2.619 1.00 85.06 99 ALA A CA 1
ATOM 807 C C . ALA A 1 99 ? 1.408 8.537 1.094 1.00 85.06 99 ALA A C 1
ATOM 809 O O . ALA A 1 99 ? 2.508 8.397 0.561 1.00 85.06 99 ALA A O 1
ATOM 810 N N . SER A 1 100 ? 0.313 8.843 0.389 1.00 85.88 100 SER A N 1
ATOM 811 C CA . SER A 1 100 ? 0.332 9.030 -1.066 1.00 85.88 100 SER A CA 1
ATOM 812 C C . SER A 1 100 ? 1.191 10.221 -1.477 1.00 85.88 100 SER A C 1
ATOM 814 O O . SER A 1 100 ? 1.996 10.090 -2.395 1.00 85.88 100 SER A O 1
ATOM 816 N N . ASN A 1 101 ? 1.057 11.350 -0.780 1.00 86.25 101 ASN A N 1
ATOM 817 C CA . ASN A 1 101 ? 1.838 12.552 -1.062 1.00 86.25 101 ASN A CA 1
ATOM 818 C C . ASN A 1 101 ? 3.317 12.355 -0.721 1.00 86.25 101 ASN A C 1
ATOM 820 O O . ASN A 1 101 ? 4.185 12.756 -1.488 1.00 86.25 101 ASN A O 1
ATOM 824 N N . SER A 1 102 ? 3.615 11.714 0.410 1.00 85.88 102 SER A N 1
ATOM 825 C CA . SER A 1 102 ? 4.995 11.545 0.863 1.00 85.88 102 SER A CA 1
ATOM 826 C C . SER A 1 102 ? 5.789 10.503 0.086 1.00 85.88 102 SER A C 1
ATOM 828 O O . SER A 1 102 ? 7.011 10.603 0.028 1.00 85.88 102 SER A O 1
ATOM 830 N N . LEU A 1 103 ? 5.124 9.471 -0.431 1.00 86.94 103 LEU A N 1
ATOM 831 C CA . LEU A 1 103 ? 5.762 8.381 -1.172 1.00 86.94 103 LEU A CA 1
ATOM 832 C C . LEU A 1 103 ? 5.565 8.516 -2.688 1.00 86.94 103 LEU A C 1
ATOM 834 O O . LEU A 1 103 ? 5.868 7.571 -3.419 1.00 86.94 103 LEU A O 1
ATOM 838 N N . GLU A 1 104 ? 5.040 9.664 -3.132 1.00 87.19 104 GLU A N 1
ATOM 839 C CA . GLU A 1 104 ? 4.766 10.001 -4.534 1.00 87.19 104 GLU A CA 1
ATOM 840 C C . GLU A 1 104 ? 3.958 8.910 -5.259 1.00 87.19 104 GLU A C 1
ATOM 842 O O . GLU A 1 104 ? 4.242 8.515 -6.392 1.00 87.19 104 GLU A O 1
ATOM 847 N N . LEU A 1 105 ? 2.933 8.379 -4.584 1.00 88.31 105 LEU A N 1
ATOM 848 C CA . LEU A 1 105 ? 2.109 7.312 -5.142 1.00 88.31 105 LEU A CA 1
ATOM 849 C C . LEU A 1 105 ? 1.251 7.830 -6.299 1.00 88.31 105 LEU A C 1
ATOM 851 O O . LEU A 1 105 ? 0.659 8.909 -6.247 1.00 88.31 105 LEU A O 1
ATOM 855 N N . SER A 1 106 ? 1.105 7.003 -7.333 1.00 87.62 106 SER A N 1
ATOM 856 C CA . SER A 1 106 ? 0.194 7.298 -8.442 1.00 87.62 106 SER A CA 1
ATOM 857 C C . SER A 1 106 ? -1.272 7.312 -7.990 1.00 87.62 106 SER A C 1
ATOM 859 O O . SER A 1 106 ? -1.659 6.616 -7.047 1.00 87.62 106 SER A O 1
ATOM 861 N N . GLY A 1 107 ? -2.131 8.022 -8.730 1.00 86.50 107 GLY A N 1
ATOM 862 C CA . GLY A 1 107 ? -3.575 8.044 -8.458 1.00 86.50 107 GLY A CA 1
ATOM 863 C C . GLY A 1 107 ? -4.211 6.645 -8.425 1.00 86.50 107 GLY A C 1
ATOM 864 O O . GLY A 1 107 ? -5.062 6.373 -7.582 1.00 86.50 107 GLY A O 1
ATOM 865 N N . ALA A 1 108 ? -3.738 5.722 -9.271 1.00 87.38 108 ALA A N 1
ATOM 866 C CA . ALA A 1 108 ? -4.190 4.331 -9.271 1.00 87.38 108 ALA A CA 1
ATOM 867 C C . ALA A 1 108 ? -3.780 3.576 -7.993 1.00 87.38 108 ALA A C 1
ATOM 869 O O . ALA A 1 108 ? -4.588 2.845 -7.426 1.00 87.38 108 ALA A O 1
ATOM 870 N N . GLN A 1 109 ? -2.550 3.775 -7.509 1.00 90.12 109 GLN A N 1
ATOM 871 C CA . GLN A 1 109 ? -2.076 3.183 -6.252 1.00 90.12 109 GLN A CA 1
ATOM 872 C C . GLN A 1 109 ? -2.831 3.743 -5.047 1.00 90.12 109 GLN A C 1
ATOM 874 O O . GLN A 1 109 ? -3.253 2.977 -4.186 1.00 90.12 109 GLN A O 1
ATOM 879 N N . ARG A 1 110 ? -3.070 5.057 -5.017 1.00 88.62 110 ARG A N 1
ATOM 880 C CA . ARG A 1 110 ? -3.907 5.700 -3.999 1.00 88.62 110 ARG A CA 1
ATOM 881 C C . ARG A 1 110 ? -5.309 5.098 -3.982 1.00 88.62 110 ARG A C 1
ATOM 883 O O . ARG A 1 110 ? -5.779 4.698 -2.922 1.00 88.62 110 ARG A O 1
ATOM 890 N N . GLN A 1 111 ? -5.949 4.954 -5.145 1.00 87.31 111 GLN A N 1
ATOM 891 C CA . GLN A 1 111 ? -7.275 4.337 -5.239 1.00 87.31 111 GLN A CA 1
ATOM 892 C C . GLN A 1 111 ? -7.269 2.876 -4.777 1.00 87.31 111 GLN A C 1
ATOM 894 O O . GLN A 1 111 ? -8.199 2.450 -4.094 1.00 87.31 111 GLN A O 1
ATOM 899 N N . LEU A 1 112 ? -6.205 2.133 -5.094 1.00 89.12 112 LEU A N 1
ATOM 900 C CA . LEU A 1 112 ? -6.032 0.755 -4.648 1.00 89.12 112 LEU A CA 1
ATOM 901 C C . LEU A 1 112 ? -5.928 0.660 -3.116 1.00 89.12 112 LEU A C 1
ATOM 903 O O . LEU A 1 112 ? -6.592 -0.185 -2.517 1.00 89.12 112 LEU A O 1
ATOM 907 N N . LEU A 1 113 ? -5.177 1.562 -2.471 1.00 88.94 113 LEU A N 1
ATOM 908 C CA . LEU A 1 113 ? -5.132 1.652 -1.005 1.00 88.94 113 LEU A CA 1
ATOM 909 C C . LEU A 1 113 ? -6.515 1.974 -0.432 1.00 88.94 113 LEU A C 1
ATOM 911 O O . LEU A 1 113 ? -6.954 1.311 0.504 1.00 88.94 113 LEU A O 1
ATOM 915 N N . LYS A 1 114 ? -7.248 2.928 -1.023 1.00 87.69 114 LYS A N 1
ATOM 916 C CA . LYS A 1 114 ? -8.623 3.226 -0.595 1.00 87.69 114 LYS A CA 1
ATOM 917 C C . LYS A 1 114 ? -9.492 1.964 -0.644 1.00 87.69 114 LYS A C 1
ATOM 919 O O . LYS A 1 114 ? -10.130 1.617 0.344 1.00 87.69 114 LYS A O 1
ATOM 924 N N . THR A 1 115 ? -9.481 1.221 -1.748 1.00 85.69 115 THR A N 1
ATOM 925 C CA . THR A 1 115 ? -10.266 -0.020 -1.846 1.00 85.69 115 THR A CA 1
ATOM 926 C C . THR A 1 115 ? -9.820 -1.114 -0.876 1.00 85.69 115 THR A C 1
ATOM 928 O O . THR A 1 115 ? -10.649 -1.882 -0.411 1.00 85.69 115 THR A O 1
ATOM 931 N N . GLU A 1 116 ? -8.540 -1.202 -0.531 1.00 85.19 116 GLU A N 1
ATOM 932 C CA . GLU A 1 116 ? -8.061 -2.246 0.379 1.00 85.19 116 GLU A CA 1
ATOM 933 C C . GLU A 1 116 ? -8.388 -1.948 1.850 1.00 85.19 116 GLU A C 1
ATOM 935 O O . GLU A 1 116 ? -8.693 -2.857 2.618 1.00 85.19 116 GLU A O 1
ATOM 940 N N . PHE A 1 117 ? -8.352 -0.676 2.251 1.00 81.88 117 PHE A N 1
ATOM 941 C CA . PHE A 1 117 ? -8.520 -0.282 3.652 1.00 81.88 117 PHE A CA 1
ATOM 942 C C . PHE A 1 117 ? -9.937 0.193 4.013 1.00 81.88 117 PHE A C 1
ATOM 944 O O . PHE A 1 117 ? -10.268 0.221 5.197 1.00 81.88 117 PHE A O 1
ATOM 951 N N . PHE A 1 118 ? -10.788 0.537 3.035 1.00 72.44 118 PHE A N 1
ATOM 952 C CA . PHE A 1 118 ? -12.178 0.966 3.278 1.00 72.44 118 PHE A CA 1
ATOM 953 C C . PHE A 1 118 ? -13.241 -0.111 3.089 1.00 72.44 118 PHE A C 1
ATOM 955 O O . PHE A 1 118 ? -14.403 0.139 3.426 1.00 72.44 118 PHE A O 1
ATOM 962 N N . PHE A 1 119 ? -12.877 -1.271 2.548 1.00 56.78 119 PHE A N 1
ATOM 963 C CA . PHE A 1 119 ? -13.767 -2.422 2.511 1.00 56.78 119 PHE A CA 1
ATOM 964 C C . PHE A 1 119 ? -13.457 -3.305 3.724 1.00 56.78 119 PHE A C 1
ATOM 966 O O . PHE A 1 119 ? -12.296 -3.667 3.925 1.00 56.78 119 PHE A O 1
ATOM 973 N N . PRO A 1 120 ? -14.453 -3.623 4.569 1.00 45.22 120 PRO A N 1
ATOM 974 C CA . PRO A 1 120 ? -14.230 -4.533 5.671 1.00 45.22 120 PRO A CA 1
ATOM 975 C C . PRO A 1 120 ? -13.829 -5.889 5.089 1.00 45.22 120 PRO A C 1
ATOM 977 O O . PRO A 1 120 ? -14.585 -6.478 4.320 1.00 45.22 120 PRO A O 1
ATOM 980 N N . GLU A 1 121 ? -12.676 -6.422 5.496 1.00 44.19 121 GLU A N 1
ATOM 981 C CA . GLU A 1 121 ? -12.629 -7.868 5.697 1.00 44.19 121 GLU A CA 1
ATOM 982 C C . GLU A 1 121 ? -13.782 -8.163 6.651 1.00 44.19 121 GLU A C 1
ATOM 984 O O . GLU A 1 121 ? -13.782 -7.674 7.788 1.00 44.19 121 GLU A O 1
ATOM 989 N N . GLU A 1 122 ? -14.806 -8.864 6.162 1.00 38.72 122 GLU A N 1
ATOM 990 C CA . GLU A 1 122 ? -15.818 -9.477 7.007 1.00 38.72 122 GLU A CA 1
ATOM 991 C C . GLU A 1 122 ? -15.091 -10.074 8.204 1.00 38.72 122 GLU A C 1
ATOM 993 O O . GLU A 1 122 ? -14.202 -10.912 8.043 1.00 38.72 122 GLU A O 1
ATOM 998 N N . LYS A 1 123 ? -15.399 -9.540 9.392 1.00 37.12 123 LYS A N 1
ATOM 999 C CA . LYS A 1 123 ? -14.840 -9.982 10.663 1.00 37.12 123 LYS A CA 1
ATOM 1000 C C . LYS A 1 123 ? -14.836 -11.506 10.652 1.00 37.12 123 LYS A C 1
ATOM 1002 O O . LYS A 1 123 ? -15.891 -12.121 10.792 1.00 37.12 123 LYS A O 1
ATOM 1007 N N . SER A 1 124 ? -13.656 -12.105 10.522 1.00 35.50 124 SER A N 1
ATOM 1008 C CA . SER A 1 124 ? -13.442 -13.489 10.901 1.00 35.50 124 SER A CA 1
ATOM 1009 C C . SER A 1 124 ? -13.613 -13.531 12.414 1.00 35.50 124 SER A C 1
ATOM 1011 O O . SER A 1 124 ? -12.687 -13.354 13.205 1.00 35.50 124 SER A O 1
ATOM 1013 N N . VAL A 1 125 ? -14.869 -13.660 12.835 1.00 35.50 125 VAL A N 1
ATOM 1014 C CA . VAL A 1 125 ? -15.214 -14.009 14.201 1.00 35.50 125 VAL A CA 1
ATOM 1015 C C . VAL A 1 125 ? -14.617 -15.393 14.402 1.00 35.50 125 VAL A C 1
ATOM 1017 O O . VAL A 1 125 ? -15.167 -16.391 13.947 1.00 35.50 125 VAL A O 1
ATOM 1020 N N . GLN A 1 126 ? -13.444 -15.449 15.031 1.00 41.00 126 GLN A N 1
ATOM 1021 C CA . GLN A 1 126 ? -12.960 -16.681 15.634 1.00 41.00 126 GLN A CA 1
ATOM 1022 C C . GLN A 1 126 ? -14.077 -17.207 16.545 1.00 41.00 126 GLN A C 1
ATOM 1024 O O . GLN A 1 126 ? -14.480 -16.483 17.464 1.00 41.00 126 GLN A O 1
ATOM 1029 N N . PRO A 1 127 ? -14.594 -18.428 16.337 1.00 39.00 127 PRO A N 1
ATOM 1030 C CA . PRO A 1 127 ? -15.525 -18.999 17.285 1.00 39.00 127 PRO A CA 1
ATOM 1031 C C . PRO A 1 127 ? -14.723 -19.358 18.535 1.00 39.00 127 PRO A C 1
ATOM 1033 O O . PRO A 1 127 ? -13.940 -20.308 18.549 1.00 39.00 127 PRO A O 1
ATOM 1036 N N . ARG A 1 128 ? -14.899 -18.564 19.597 1.00 31.80 128 ARG A N 1
ATOM 1037 C CA . ARG A 1 128 ? -14.560 -19.002 20.949 1.00 31.80 128 ARG A CA 1
ATOM 1038 C C . ARG A 1 128 ? -15.399 -20.242 21.230 1.00 31.80 128 ARG A C 1
ATOM 1040 O O . ARG A 1 128 ? -16.622 -20.180 21.298 1.00 31.80 128 ARG A O 1
ATOM 1047 N N . SER A 1 129 ? -14.717 -21.367 21.355 1.00 41.53 129 SER A N 1
ATOM 1048 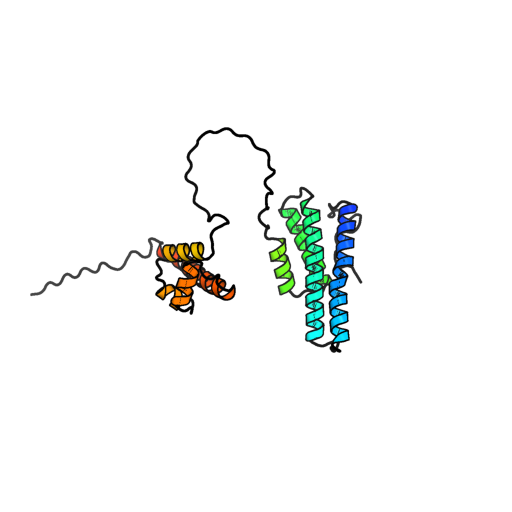C CA . SER A 1 129 ? -15.256 -22.606 21.885 1.00 41.53 129 SER A CA 1
ATOM 1049 C C . SER A 1 129 ? -15.709 -22.394 23.330 1.00 41.53 129 SER A C 1
ATOM 1051 O O . SER A 1 129 ? -14.876 -22.255 24.223 1.00 41.53 129 SER A O 1
ATOM 1053 N N . SER A 1 130 ? -17.017 -22.407 23.559 1.00 36.47 130 SER A N 1
ATOM 1054 C CA . SER A 1 130 ? -17.606 -22.804 24.839 1.00 36.47 130 SER A CA 1
ATOM 1055 C C . SER A 1 130 ? -19.049 -23.246 24.611 1.00 36.47 130 SER A C 1
ATOM 1057 O O . SER A 1 130 ? -19.960 -22.444 24.423 1.00 36.47 130 SER A O 1
ATOM 1059 N N . THR A 1 131 ? -19.189 -24.564 24.576 1.00 37.66 131 THR A N 1
ATOM 1060 C CA . THR A 1 131 ? -20.386 -25.397 24.656 1.00 37.66 131 THR A CA 1
ATOM 1061 C C . THR A 1 131 ? -21.347 -24.921 25.751 1.00 37.66 131 THR A C 1
ATOM 1063 O O . THR A 1 131 ? -20.890 -24.663 26.863 1.00 37.66 131 THR A O 1
ATOM 1066 N N . THR A 1 132 ? -22.656 -24.819 25.468 1.00 31.69 132 THR A N 1
ATOM 1067 C CA . THR A 1 132 ? -23.786 -25.605 26.052 1.00 31.69 132 THR A CA 1
ATOM 1068 C C . THR A 1 132 ? -25.141 -24.977 25.614 1.00 31.69 132 THR A C 1
ATOM 1070 O O . THR A 1 132 ? -25.230 -23.751 25.591 1.00 31.69 132 THR A O 1
ATOM 1073 N N . PRO A 1 133 ? -26.180 -25.760 25.231 1.00 55.28 133 PRO A N 1
ATOM 1074 C CA . PRO A 1 133 ? -27.462 -25.271 24.681 1.00 55.28 133 PRO A CA 1
ATOM 1075 C C . PRO A 1 133 ? -28.556 -25.136 25.780 1.00 55.28 133 PRO A C 1
ATOM 1077 O O . PRO A 1 133 ? -28.303 -25.560 26.910 1.00 55.28 133 PRO A O 1
ATOM 1080 N N . PRO A 1 134 ? -29.752 -24.553 25.511 1.00 43.28 134 PRO A N 1
ATOM 1081 C CA . PRO A 1 134 ? -30.843 -25.328 24.897 1.00 43.28 134 PRO A CA 1
ATOM 1082 C C . PRO A 1 134 ? -31.765 -24.566 23.916 1.00 43.28 134 PRO A C 1
ATOM 1084 O O . PRO A 1 134 ? -31.872 -23.343 23.906 1.00 43.28 134 PRO A O 1
ATOM 1087 N N . SER A 1 135 ? -32.442 -25.380 23.104 1.00 38.72 135 SER A N 1
ATOM 1088 C CA . SER A 1 135 ? -33.546 -25.130 22.174 1.00 38.72 135 SER A CA 1
ATOM 1089 C C . SER A 1 135 ? -34.605 -24.119 22.622 1.00 38.72 135 SER A C 1
ATOM 1091 O O . SER A 1 135 ? -35.048 -24.162 23.764 1.00 38.72 135 SER A O 1
ATOM 1093 N N . THR A 1 136 ? -35.179 -23.366 21.679 1.00 35.41 136 THR A N 1
ATOM 1094 C CA . THR A 1 136 ? -36.524 -23.672 21.138 1.00 35.41 136 THR A CA 1
ATOM 1095 C C . THR A 1 136 ? -36.888 -22.768 19.961 1.00 35.41 136 THR A C 1
ATOM 1097 O O . THR A 1 136 ? -36.669 -21.561 19.976 1.00 35.41 136 THR A O 1
ATOM 1100 N N . ASP A 1 137 ? -37.422 -23.435 18.942 1.00 44.12 137 ASP A N 1
ATOM 1101 C CA . ASP A 1 137 ? -38.277 -22.998 17.842 1.00 44.12 137 ASP A CA 1
ATOM 1102 C C . ASP A 1 137 ? -38.661 -21.517 17.758 1.00 44.12 137 ASP A C 1
ATOM 1104 O O . ASP A 1 137 ? -39.381 -20.985 18.605 1.00 44.12 137 ASP A O 1
ATOM 1108 N N . LYS A 1 138 ? -38.334 -20.913 16.610 1.00 40.06 138 LYS A N 1
ATOM 1109 C CA . LYS A 1 138 ? -39.346 -20.244 15.785 1.00 40.06 138 LYS A CA 1
ATOM 1110 C C . LYS A 1 138 ? -38.889 -20.100 14.336 1.00 40.06 138 LYS A C 1
ATOM 1112 O O . LYS A 1 138 ? -37.883 -19.478 14.011 1.00 40.06 138 LYS A O 1
ATOM 1117 N N . GLU A 1 139 ? -39.700 -20.722 13.500 1.00 45.59 139 GLU A N 1
ATOM 1118 C CA . GLU A 1 139 ? -39.764 -20.704 12.051 1.00 45.59 139 GLU A CA 1
ATOM 1119 C C . GLU A 1 139 ? -39.766 -19.280 11.474 1.00 45.59 139 GLU A C 1
ATOM 1121 O O . GLU A 1 139 ? -40.726 -18.528 11.622 1.00 45.59 139 GLU A O 1
ATOM 1126 N N . LEU A 1 140 ? -38.695 -18.931 10.761 1.00 38.19 140 LEU A N 1
ATOM 1127 C CA . LEU A 1 140 ? -38.686 -17.882 9.745 1.00 38.19 140 LEU A CA 1
ATOM 1128 C C . LEU A 1 140 ? -37.835 -18.387 8.579 1.00 38.19 140 LEU A C 1
ATOM 1130 O O . LEU A 1 140 ? -36.641 -18.623 8.742 1.00 38.19 140 LEU A O 1
ATOM 1134 N N . LYS A 1 141 ? -38.461 -18.578 7.410 1.00 48.91 141 LYS A N 1
ATOM 1135 C CA . LYS A 1 141 ? -37.797 -18.913 6.138 1.00 48.91 141 LYS A CA 1
ATOM 1136 C C . LYS A 1 141 ? -36.625 -17.951 5.883 1.00 48.91 141 LYS A C 1
ATOM 1138 O O . LYS A 1 141 ? -36.885 -16.778 5.604 1.00 48.91 141 LYS A O 1
ATOM 1143 N N . PRO A 1 142 ? -35.360 -18.405 5.904 1.00 35.16 142 PRO A N 1
ATOM 1144 C CA . PRO A 1 142 ? -34.244 -17.561 5.520 1.00 35.16 142 PRO A CA 1
ATOM 1145 C C . PRO A 1 142 ? -34.105 -17.592 4.000 1.00 35.16 142 PRO A C 1
ATOM 1147 O O . PRO A 1 142 ? -34.002 -18.654 3.383 1.00 35.16 142 PRO A O 1
ATOM 1150 N N . ILE A 1 143 ? -34.075 -16.407 3.398 1.00 44.59 143 ILE A N 1
ATOM 1151 C CA . ILE A 1 143 ? -33.493 -16.194 2.075 1.00 44.59 143 ILE A CA 1
ATOM 1152 C C . ILE A 1 143 ? -32.068 -16.760 2.137 1.00 44.59 143 ILE A C 1
ATOM 1154 O O . ILE A 1 143 ? -31.238 -16.262 2.897 1.00 44.59 143 ILE A O 1
ATOM 1158 N N . GLN A 1 144 ? -31.810 -17.840 1.397 1.00 36.56 144 GLN A N 1
ATOM 1159 C CA . GLN A 1 144 ? -30.488 -18.454 1.299 1.00 36.56 144 GLN A CA 1
ATOM 1160 C C . GLN A 1 144 ? -29.539 -17.460 0.617 1.00 36.56 144 GLN A C 1
ATOM 1162 O O . GLN A 1 144 ? -29.535 -17.333 -0.607 1.00 36.56 144 GLN A O 1
ATOM 1167 N N . LEU A 1 145 ? -28.743 -16.731 1.402 1.00 46.31 145 LEU A N 1
ATOM 1168 C CA . LEU A 1 145 ? -27.486 -16.195 0.892 1.00 46.31 145 LEU A CA 1
ATOM 1169 C C . LEU A 1 145 ? -26.538 -17.382 0.645 1.00 46.31 145 LEU A C 1
ATOM 1171 O O . LEU A 1 145 ? -26.512 -18.291 1.480 1.00 46.31 145 LEU A O 1
ATOM 1175 N N . PRO A 1 146 ? -25.774 -17.398 -0.466 1.00 43.72 146 PRO A N 1
ATOM 1176 C CA . PRO A 1 146 ? -24.783 -18.436 -0.721 1.00 43.72 146 PRO A CA 1
ATOM 1177 C C . PRO A 1 146 ? -23.869 -18.594 0.486 1.00 43.72 146 PRO A C 1
ATOM 1179 O O . PRO A 1 146 ? -23.203 -17.648 0.908 1.00 43.72 146 PRO A O 1
ATOM 1182 N N . SER A 1 147 ? -23.867 -19.802 1.037 1.00 44.56 147 SER A N 1
ATOM 1183 C CA . SER A 1 147 ? -22.969 -20.204 2.104 1.00 44.56 147 SER A CA 1
ATOM 1184 C C . SER A 1 147 ? -21.520 -20.029 1.638 1.00 44.56 147 SER A C 1
ATOM 1186 O O . SER A 1 147 ? -21.167 -20.308 0.489 1.00 44.56 147 SER A O 1
ATOM 1188 N N . SER A 1 148 ? -20.659 -19.565 2.539 1.00 49.50 148 SER A N 1
ATOM 1189 C CA . SER A 1 148 ? -19.234 -19.274 2.325 1.00 49.50 148 SER A CA 1
ATOM 1190 C C . SER A 1 148 ? -18.354 -20.518 2.075 1.00 49.50 148 SER A C 1
ATOM 1192 O O . SER A 1 148 ? -17.162 -20.513 2.371 1.00 49.50 148 SER A O 1
ATOM 1194 N N . GLY A 1 149 ? -18.927 -21.584 1.505 1.00 50.31 149 GLY A N 1
ATOM 1195 C CA . GLY A 1 149 ? -18.256 -22.834 1.141 1.00 50.31 149 GLY A CA 1
ATOM 1196 C C . GLY A 1 149 ? -18.651 -23.399 -0.229 1.00 50.31 149 GLY A C 1
ATOM 1197 O O . GLY A 1 149 ? -18.229 -24.505 -0.562 1.00 50.31 149 GLY A O 1
ATOM 1198 N N . GLU A 1 150 ? -19.454 -22.690 -1.032 1.00 62.44 150 GLU A N 1
ATOM 1199 C CA . GLU A 1 150 ? -19.814 -23.162 -2.376 1.00 62.44 150 GLU A CA 1
ATOM 1200 C C . GLU A 1 150 ? -18.598 -23.156 -3.313 1.00 62.44 150 GLU A C 1
ATOM 1202 O O . GLU A 1 150 ? -17.946 -22.130 -3.519 1.00 62.44 150 GLU A O 1
ATOM 1207 N N . THR A 1 151 ? -18.302 -24.310 -3.915 1.00 75.88 151 THR A N 1
ATOM 1208 C CA . THR A 1 151 ? -17.255 -24.422 -4.934 1.00 75.88 151 THR A CA 1
ATOM 1209 C C . THR A 1 151 ? -17.620 -23.584 -6.160 1.00 75.88 151 THR A C 1
ATOM 1211 O O . THR A 1 151 ? -18.794 -23.378 -6.476 1.00 75.88 151 THR A O 1
ATOM 1214 N N . ILE A 1 152 ? -16.609 -23.127 -6.906 1.00 78.44 152 ILE A N 1
ATOM 1215 C CA . ILE A 1 152 ? -16.806 -22.338 -8.137 1.00 78.44 152 ILE A CA 1
ATOM 1216 C C . ILE A 1 152 ? -17.744 -23.067 -9.116 1.00 78.44 152 ILE A C 1
ATOM 1218 O O . ILE A 1 152 ? -18.553 -22.438 -9.792 1.00 78.44 152 ILE A O 1
ATOM 1222 N N . ALA A 1 153 ? -17.685 -24.398 -9.154 1.00 80.62 153 ALA A N 1
ATOM 1223 C CA . ALA A 1 153 ? -18.582 -25.234 -9.940 1.00 80.62 153 ALA A CA 1
ATOM 1224 C C . ALA A 1 153 ? -20.059 -25.065 -9.549 1.00 80.62 153 ALA A C 1
ATOM 1226 O O . ALA A 1 153 ? -20.900 -24.854 -10.420 1.00 80.62 153 ALA A O 1
ATOM 1227 N N . VAL A 1 154 ? -20.367 -25.097 -8.246 1.00 79.88 154 VAL A N 1
ATOM 1228 C CA . VAL A 1 154 ? -21.727 -24.906 -7.715 1.00 79.88 154 VAL A CA 1
ATOM 1229 C C . VAL A 1 154 ? -22.229 -23.496 -8.021 1.00 79.88 154 VAL A C 1
ATOM 1231 O O . VAL A 1 154 ? -23.369 -23.326 -8.452 1.00 79.88 154 VAL A O 1
ATOM 1234 N N . GLN A 1 155 ? -21.363 -22.489 -7.894 1.00 83.19 155 GLN A N 1
ATOM 1235 C CA . G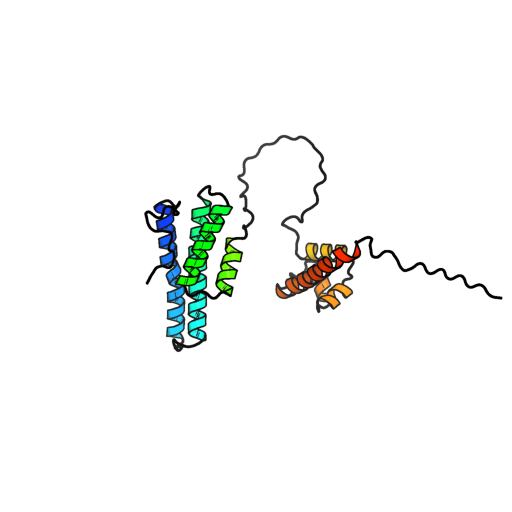LN A 1 155 ? -21.705 -21.107 -8.232 1.00 83.19 155 GLN A CA 1
ATOM 1236 C C . GLN A 1 155 ? -22.016 -20.940 -9.726 1.00 83.19 155 GLN A C 1
ATOM 1238 O O . GLN A 1 155 ? -23.022 -20.325 -10.083 1.00 83.19 155 GLN A O 1
ATOM 1243 N N . LEU A 1 156 ? -21.186 -21.513 -10.603 1.00 84.12 156 LEU A N 1
ATOM 1244 C CA . LEU A 1 156 ? -21.408 -21.487 -12.050 1.00 84.12 156 LEU A CA 1
ATOM 1245 C C . LEU A 1 156 ? -22.684 -22.236 -12.441 1.00 84.12 156 LEU A C 1
ATOM 1247 O O . LEU A 1 156 ? -23.439 -21.744 -13.278 1.00 84.12 156 LEU A O 1
ATOM 1251 N N . GLN A 1 157 ? -22.944 -23.387 -11.819 1.00 84.38 157 GLN A N 1
ATOM 1252 C CA . GLN A 1 157 ? -24.148 -24.178 -12.051 1.00 84.38 157 GLN A CA 1
ATOM 1253 C C . GLN A 1 157 ? -25.405 -23.396 -11.652 1.00 84.38 157 GLN A C 1
ATOM 1255 O O . GLN A 1 157 ? -26.313 -23.247 -12.468 1.00 84.38 157 GLN A O 1
ATOM 1260 N N . ARG A 1 158 ? -25.421 -22.792 -10.456 1.00 83.25 158 ARG A N 1
ATOM 1261 C CA . ARG A 1 158 ? -26.542 -21.955 -10.008 1.00 83.25 158 ARG A CA 1
ATOM 1262 C C . ARG A 1 158 ? -26.783 -20.775 -10.946 1.00 83.25 158 ARG A C 1
ATOM 1264 O O . ARG A 1 158 ? -27.913 -20.542 -11.358 1.00 83.25 158 ARG A O 1
ATOM 1271 N N . LEU A 1 159 ? -25.731 -20.041 -11.314 1.00 82.88 159 LEU A N 1
ATOM 1272 C CA . LEU A 1 159 ? -25.851 -18.886 -12.210 1.00 82.88 159 LEU A CA 1
ATOM 1273 C C . LEU A 1 159 ? -26.353 -19.279 -13.604 1.00 82.88 159 LEU A C 1
ATOM 1275 O O . LEU A 1 159 ? -27.117 -18.532 -14.219 1.00 82.88 159 LEU A O 1
ATOM 1279 N N . ARG A 1 160 ? -25.954 -20.456 -14.094 1.00 85.88 160 ARG A N 1
ATOM 1280 C CA . ARG A 1 160 ? -26.450 -21.019 -15.350 1.00 85.88 160 ARG A CA 1
ATOM 1281 C C . ARG A 1 160 ? -27.945 -21.317 -15.270 1.00 85.88 160 ARG A C 1
ATOM 1283 O O . ARG A 1 160 ? -28.677 -20.934 -16.181 1.00 85.88 160 ARG A O 1
ATOM 1290 N N . ASP A 1 161 ? -28.382 -21.957 -14.192 1.00 83.06 161 ASP A N 1
ATOM 1291 C CA . ASP A 1 161 ? -29.782 -22.331 -13.992 1.00 83.06 161 ASP A CA 1
ATOM 1292 C C . ASP A 1 161 ? -30.663 -21.082 -13.782 1.00 83.06 161 ASP A C 1
ATOM 1294 O O . ASP A 1 161 ? -31.730 -20.973 -14.388 1.00 83.06 161 ASP A O 1
ATOM 1298 N N . GLU A 1 162 ? -30.171 -20.075 -13.048 1.00 81.44 162 GLU A N 1
ATOM 1299 C CA . GLU A 1 162 ? -30.806 -18.752 -12.914 1.00 81.44 162 GLU A CA 1
ATOM 1300 C C . GLU A 1 162 ? -30.982 -18.053 -14.273 1.00 81.44 162 GLU A C 1
ATOM 1302 O O . GLU A 1 162 ? -32.025 -17.457 -14.543 1.00 81.44 162 GLU A O 1
ATOM 1307 N N . CYS A 1 163 ? -29.974 -18.130 -15.147 1.00 79.44 163 CYS A N 1
ATOM 1308 C CA . CYS A 1 163 ? -30.009 -17.503 -16.471 1.00 79.44 163 CYS A CA 1
ATOM 1309 C C . CYS A 1 163 ? -30.645 -18.389 -17.556 1.00 79.44 163 CYS A C 1
ATOM 1311 O O . CYS A 1 163 ? -30.757 -17.942 -18.698 1.00 79.44 163 CYS A O 1
ATOM 1313 N N . ARG A 1 164 ? -31.062 -19.620 -17.216 1.00 81.69 164 ARG A N 1
ATOM 1314 C CA . ARG A 1 164 ? -31.561 -20.653 -18.145 1.00 81.69 164 ARG A CA 1
ATOM 1315 C C . ARG A 1 164 ? -30.641 -20.891 -19.348 1.00 81.69 164 ARG A C 1
ATOM 1317 O O . ARG A 1 164 ? -31.109 -21.034 -20.474 1.00 81.69 164 ARG A O 1
ATOM 1324 N N . TRP A 1 165 ? -29.332 -20.896 -19.122 1.00 81.69 165 TRP A N 1
ATOM 1325 C CA . TRP A 1 165 ? -28.345 -21.089 -20.185 1.00 81.69 165 TRP A CA 1
ATOM 1326 C C . TRP A 1 165 ? -27.970 -22.555 -20.364 1.00 81.69 165 TRP A C 1
ATOM 1328 O O . TRP A 1 165 ? -27.787 -23.290 -19.395 1.00 81.69 165 TRP A O 1
ATOM 1338 N N . THR A 1 166 ? -27.792 -22.987 -21.608 1.00 87.56 166 THR A N 1
ATOM 1339 C CA . THR A 1 166 ? -27.155 -24.278 -21.874 1.00 87.56 166 THR A CA 1
ATOM 1340 C C . THR A 1 166 ? -25.630 -24.158 -21.765 1.00 87.56 166 THR A C 1
ATOM 1342 O O . THR A 1 166 ? -25.063 -23.062 -21.701 1.00 87.56 166 THR A O 1
ATOM 1345 N N . ILE A 1 167 ? -24.930 -25.297 -21.726 1.00 84.44 167 ILE A N 1
ATOM 1346 C CA . ILE A 1 167 ? -23.455 -25.325 -21.755 1.00 84.44 167 ILE A CA 1
ATOM 1347 C C . ILE A 1 167 ? -22.930 -24.666 -23.041 1.00 84.44 167 ILE A C 1
ATOM 1349 O O . ILE A 1 167 ? -21.895 -24.003 -23.008 1.00 84.44 167 ILE A O 1
ATOM 1353 N N . GLU A 1 168 ? -23.652 -24.822 -24.151 1.00 83.69 168 GLU A N 1
ATOM 1354 C CA . GLU A 1 168 ? -23.308 -24.264 -25.461 1.00 83.69 168 GLU A CA 1
ATOM 1355 C C . GLU A 1 168 ? -23.466 -22.743 -25.489 1.00 83.69 168 GLU A C 1
ATOM 1357 O O . GLU A 1 168 ? -22.550 -22.041 -25.922 1.00 83.69 168 GLU A O 1
ATOM 1362 N N . ASP A 1 169 ? -24.561 -22.226 -24.928 1.00 82.00 169 ASP A N 1
ATOM 1363 C CA . ASP A 1 169 ? -24.800 -20.781 -24.821 1.00 82.00 169 ASP A CA 1
ATOM 1364 C C . ASP A 1 169 ? -23.730 -20.107 -23.958 1.00 82.00 169 ASP A C 1
ATOM 1366 O O . ASP A 1 169 ? -23.163 -19.075 -24.324 1.00 82.00 169 ASP A O 1
ATOM 1370 N N . LEU A 1 170 ? -23.399 -20.730 -22.822 1.00 83.88 170 LEU A N 1
ATOM 1371 C CA . LEU A 1 170 ? -22.381 -20.233 -21.903 1.00 83.88 170 LEU A CA 1
ATOM 1372 C C . LEU A 1 170 ? -20.985 -20.261 -22.544 1.00 83.88 170 LEU A C 1
ATOM 1374 O O . LEU A 1 170 ? -20.218 -19.305 -22.404 1.00 83.88 170 LEU A O 1
ATOM 1378 N N . ALA A 1 171 ? -20.662 -21.333 -23.268 1.00 86.75 171 ALA A N 1
ATOM 1379 C CA . ALA A 1 171 ? -19.419 -21.477 -24.021 1.00 86.75 171 ALA A CA 1
ATOM 1380 C C . ALA A 1 171 ? -19.280 -20.388 -25.095 1.00 86.75 171 ALA A C 1
ATOM 1382 O O . ALA A 1 171 ? -18.266 -19.685 -25.138 1.00 86.75 171 ALA A O 1
ATOM 1383 N N . SER A 1 172 ? -20.327 -20.196 -25.903 1.00 83.31 172 SER A N 1
ATOM 1384 C CA . SER A 1 172 ? -20.375 -19.171 -26.947 1.00 83.31 172 SER A CA 1
ATOM 1385 C C . SER A 1 172 ? -20.227 -17.763 -26.364 1.00 83.31 172 SER A C 1
ATOM 1387 O O . SER A 1 172 ? -19.371 -16.989 -26.796 1.00 83.31 172 SER A O 1
ATOM 1389 N N . ALA A 1 173 ? -20.973 -17.450 -25.302 1.00 82.19 173 ALA A N 1
ATOM 1390 C CA . ALA A 1 173 ? -20.935 -16.133 -24.677 1.00 82.19 173 ALA A CA 1
ATOM 1391 C C . ALA A 1 173 ? -19.568 -15.808 -24.055 1.00 82.19 173 ALA A C 1
ATOM 1393 O O . ALA A 1 173 ? -19.109 -14.662 -24.102 1.00 82.19 173 ALA A O 1
ATOM 1394 N N . THR A 1 174 ? -18.902 -16.792 -23.454 1.00 82.44 174 THR A N 1
ATOM 1395 C CA . THR A 1 174 ? -17.637 -16.587 -22.728 1.00 82.44 174 THR A CA 1
ATOM 1396 C C . THR A 1 174 ? -16.389 -16.805 -23.584 1.00 82.44 174 THR A C 1
ATOM 1398 O O . THR A 1 174 ? -15.285 -16.494 -23.131 1.00 82.44 174 THR A O 1
ATOM 1401 N N . GLY A 1 175 ? -16.530 -17.317 -24.812 1.00 84.06 175 GLY A N 1
ATOM 1402 C CA . GLY A 1 175 ? -15.394 -17.699 -25.657 1.00 84.06 175 GLY A CA 1
ATOM 1403 C C . GLY A 1 175 ? -14.589 -18.862 -25.061 1.00 84.06 175 GLY A C 1
ATOM 1404 O O . GLY A 1 175 ? -13.365 -18.926 -25.199 1.00 84.06 175 GLY A O 1
ATOM 1405 N N . ILE A 1 176 ? -15.256 -19.748 -24.320 1.00 87.81 176 ILE A N 1
ATOM 1406 C CA . ILE A 1 176 ? -14.671 -20.932 -23.680 1.00 87.81 176 ILE A CA 1
ATOM 1407 C C . ILE A 1 176 ? -15.222 -22.163 -24.395 1.00 87.81 176 ILE A C 1
ATOM 1409 O O . ILE A 1 176 ? -16.387 -22.192 -24.761 1.00 87.81 176 ILE A O 1
ATOM 1413 N N . SER A 1 177 ? -14.403 -23.197 -24.603 1.00 87.69 177 SER A N 1
ATOM 1414 C CA . SER A 1 177 ? -14.899 -24.436 -25.222 1.00 87.69 177 SER A CA 1
ATOM 1415 C C . SER A 1 177 ? -15.945 -25.130 -24.340 1.00 87.69 177 SER A C 1
ATOM 1417 O O . SER A 1 177 ? -15.802 -25.170 -23.116 1.00 87.69 177 SER A O 1
ATOM 1419 N N . THR A 1 178 ? -16.951 -25.753 -24.956 1.00 87.50 178 THR A N 1
ATOM 1420 C CA . THR A 1 178 ? -18.005 -26.524 -24.264 1.00 87.50 178 THR A CA 1
ATOM 1421 C C . THR A 1 178 ? -17.428 -27.581 -23.319 1.00 87.50 178 THR A C 1
ATOM 1423 O O . THR A 1 178 ? -17.865 -27.706 -22.176 1.00 87.50 178 THR A O 1
ATOM 1426 N N . ARG A 1 179 ? -16.361 -28.273 -23.743 1.00 86.50 179 ARG A N 1
ATOM 1427 C CA . ARG A 1 179 ? -15.631 -29.254 -22.925 1.00 86.50 179 ARG A CA 1
ATOM 1428 C C . ARG A 1 179 ? -15.004 -28.636 -21.672 1.00 86.50 179 ARG A C 1
ATOM 1430 O O . ARG A 1 179 ? -15.013 -29.261 -20.617 1.00 86.50 179 ARG A O 1
ATOM 1437 N N . GLN A 1 180 ? -14.449 -27.429 -21.767 1.00 84.06 180 GLN A N 1
ATOM 1438 C CA . GLN A 1 180 ? -13.884 -26.734 -20.604 1.00 84.06 180 GLN A CA 1
ATOM 1439 C C . GLN A 1 180 ? -14.973 -26.248 -19.650 1.00 84.06 180 GLN A C 1
ATOM 1441 O O . GLN A 1 180 ? -14.806 -26.379 -18.443 1.00 84.06 180 GLN A O 1
ATOM 1446 N N . VAL A 1 181 ? -16.094 -25.742 -20.174 1.00 84.00 181 VAL A N 1
ATOM 1447 C CA . VAL A 1 181 ? -17.259 -25.378 -19.355 1.00 84.00 181 VAL A CA 1
ATOM 1448 C C . VAL A 1 181 ? -17.757 -26.599 -18.575 1.00 84.00 181 VAL A C 1
ATOM 1450 O O . VAL A 1 181 ? -17.911 -26.520 -17.360 1.00 84.00 181 VAL A O 1
ATOM 1453 N N . ALA A 1 182 ? -17.915 -27.750 -19.236 1.00 84.88 182 ALA A N 1
ATOM 1454 C CA . ALA A 1 182 ? -18.332 -28.993 -18.586 1.00 84.88 182 ALA A CA 1
ATOM 1455 C C . ALA A 1 182 ? -17.367 -29.433 -17.468 1.00 84.88 182 ALA A C 1
ATOM 1457 O O . ALA A 1 182 ? -17.818 -29.783 -16.382 1.00 84.88 182 ALA A O 1
ATOM 1458 N N . ARG A 1 183 ? -16.047 -29.334 -17.690 1.00 84.06 183 ARG A N 1
ATOM 1459 C CA . ARG A 1 183 ? -15.027 -29.647 -16.667 1.00 84.06 183 ARG A CA 1
ATOM 1460 C C . ARG A 1 183 ? -15.051 -28.709 -15.461 1.00 84.06 183 ARG A C 1
ATOM 1462 O O . ARG A 1 183 ? -14.714 -29.117 -14.356 1.00 84.06 183 ARG A O 1
ATOM 1469 N N . HIS A 1 184 ? -15.408 -27.444 -15.669 1.00 85.50 184 HIS A N 1
ATOM 1470 C CA . HIS A 1 184 ? -15.561 -26.496 -14.567 1.00 85.50 184 HIS A CA 1
ATOM 1471 C C . HIS A 1 184 ? -16.831 -26.774 -13.759 1.00 85.50 184 HIS A C 1
ATOM 1473 O O . HIS A 1 184 ? -16.816 -26.618 -12.543 1.00 85.50 184 HIS A O 1
ATOM 1479 N N . LEU A 1 185 ? -17.913 -27.207 -14.417 1.00 84.00 185 LEU A N 1
ATOM 1480 C CA . LEU A 1 185 ? -19.165 -27.584 -13.755 1.00 84.00 185 LEU A CA 1
ATOM 1481 C C . LEU A 1 185 ? -19.044 -28.899 -12.975 1.00 84.00 185 LEU A C 1
ATOM 1483 O O . LEU A 1 185 ? -19.672 -29.045 -11.932 1.00 84.00 185 LEU A O 1
ATOM 1487 N N . SER A 1 186 ? -18.207 -29.838 -13.425 1.00 80.69 186 SER A N 1
ATOM 1488 C CA . SER A 1 186 ? -17.973 -31.103 -12.715 1.00 80.69 186 SER A CA 1
ATOM 1489 C C . SER A 1 186 ? -17.044 -30.981 -11.501 1.00 80.69 186 SER A C 1
ATOM 1491 O O . SER A 1 186 ? -16.791 -31.976 -10.832 1.00 80.69 186 SER A O 1
ATOM 1493 N N . SER A 1 187 ? -16.529 -29.785 -11.185 1.00 74.81 187 SER A N 1
ATOM 1494 C CA . SER A 1 187 ? -15.492 -29.561 -10.157 1.00 74.81 187 SER A CA 1
ATOM 1495 C C . SER A 1 187 ? -14.171 -30.315 -10.388 1.00 74.81 187 SER A C 1
ATOM 1497 O O . SER A 1 187 ? -13.289 -30.266 -9.536 1.00 74.81 187 SER A O 1
ATOM 1499 N N . GLU A 1 188 ? -13.987 -30.975 -11.537 1.00 72.38 188 GLU A N 1
ATOM 1500 C CA . GLU A 1 188 ? -12.745 -31.687 -11.877 1.00 72.38 188 GLU A CA 1
ATOM 1501 C C . GLU A 1 188 ? -11.569 -30.735 -12.118 1.00 72.38 188 GLU A C 1
ATOM 1503 O O . GLU A 1 188 ? -10.405 -31.140 -12.071 1.00 72.38 188 GLU A O 1
ATOM 1508 N N . PHE A 1 189 ? -11.854 -29.471 -12.443 1.00 75.44 189 PHE A N 1
ATOM 1509 C CA . PHE A 1 189 ? -10.831 -28.479 -12.733 1.00 75.44 189 PHE A CA 1
ATOM 1510 C C . PHE A 1 189 ? -11.233 -27.083 -12.261 1.00 75.44 189 PHE A C 1
ATOM 1512 O O . PHE A 1 189 ? -12.259 -26.543 -12.678 1.00 75.44 189 PHE A O 1
ATOM 1519 N N . ASN A 1 190 ? -10.375 -26.465 -11.446 1.00 76.88 190 ASN A N 1
ATOM 1520 C CA . ASN A 1 190 ? -10.569 -25.094 -10.988 1.00 76.88 190 ASN A CA 1
ATOM 1521 C C . ASN A 1 190 ? -10.265 -24.101 -12.125 1.00 76.88 190 ASN A C 1
ATOM 1523 O O . ASN A 1 190 ? -9.139 -24.089 -12.636 1.00 76.88 190 ASN A O 1
ATOM 1527 N N . PRO A 1 191 ? -11.224 -23.249 -12.530 1.00 82.31 191 PRO A N 1
ATOM 1528 C CA . PRO A 1 191 ? -10.997 -22.281 -13.594 1.00 82.31 191 PRO A CA 1
ATOM 1529 C C . PRO A 1 191 ? -9.895 -21.286 -13.217 1.00 82.31 191 PRO A C 1
ATOM 1531 O O . PRO A 1 191 ? -9.841 -20.789 -12.094 1.00 82.31 191 PRO A O 1
ATOM 1534 N N . LEU A 1 192 ? -9.046 -20.922 -14.181 1.00 77.31 192 LEU A N 1
ATOM 1535 C CA . LEU A 1 192 ? -8.077 -19.839 -13.990 1.00 77.31 192 LEU A CA 1
ATOM 1536 C C . LEU A 1 192 ? -8.797 -18.506 -13.707 1.00 77.31 192 LEU A C 1
ATOM 1538 O O . LEU A 1 192 ? -9.862 -18.269 -14.285 1.00 77.31 192 LEU A O 1
ATOM 1542 N N . PRO A 1 193 ? -8.188 -17.570 -12.952 1.00 73.69 193 PRO A N 1
ATOM 1543 C CA . PRO A 1 193 ? -8.812 -16.287 -12.603 1.00 73.69 193 PRO A CA 1
ATOM 1544 C C . PRO A 1 193 ? -9.367 -15.506 -13.803 1.00 73.69 193 PRO A C 1
ATOM 1546 O O . PRO A 1 193 ? -10.470 -14.976 -13.748 1.00 73.69 193 PRO A O 1
ATOM 1549 N N . ARG A 1 194 ? -8.663 -15.521 -14.945 1.00 75.00 194 ARG A N 1
ATOM 1550 C CA . ARG A 1 194 ? -9.130 -14.881 -16.191 1.00 75.00 194 ARG A CA 1
ATOM 1551 C C . ARG A 1 194 ? -10.440 -15.474 -16.723 1.00 75.00 194 ARG A C 1
ATOM 1553 O O . ARG A 1 194 ? -11.229 -14.763 -17.334 1.00 75.00 194 ARG A O 1
ATOM 1560 N N . LYS A 1 195 ? -10.659 -16.776 -16.527 1.00 82.50 195 LYS A N 1
ATOM 1561 C CA . LYS A 1 195 ? -11.878 -17.477 -16.950 1.00 82.50 195 LYS A CA 1
ATOM 1562 C C . LYS A 1 195 ? -13.028 -17.195 -15.986 1.00 82.50 195 LYS A C 1
ATOM 1564 O O . LYS A 1 195 ? -14.135 -16.977 -16.458 1.00 82.50 195 LYS A O 1
ATOM 1569 N N . ILE A 1 196 ? -12.749 -17.092 -14.684 1.00 82.38 196 ILE A N 1
ATOM 1570 C CA . ILE A 1 196 ? -13.725 -16.637 -13.677 1.00 82.38 196 ILE A CA 1
ATOM 1571 C C . ILE A 1 196 ? -14.227 -15.234 -14.033 1.00 82.38 196 ILE A C 1
ATOM 1573 O O . ILE A 1 196 ? -15.428 -15.030 -14.165 1.00 82.38 196 ILE A O 1
ATOM 1577 N N . SER A 1 197 ? -13.319 -14.300 -14.339 1.00 78.19 197 SER A N 1
ATOM 1578 C CA . SER A 1 197 ? -13.709 -12.948 -14.758 1.00 78.19 197 SER A CA 1
ATOM 1579 C C . SER A 1 197 ? -14.559 -12.928 -16.035 1.00 78.19 197 SER A C 1
ATOM 1581 O O . SER A 1 197 ? -15.435 -12.077 -16.166 1.00 78.19 197 SER A O 1
ATOM 1583 N N . ALA A 1 198 ? -14.332 -13.855 -16.974 1.00 81.12 198 ALA A N 1
ATOM 1584 C CA . ALA A 1 198 ? -15.138 -13.962 -18.191 1.00 81.12 198 ALA A CA 1
ATOM 1585 C C . ALA A 1 198 ? -16.574 -14.432 -17.895 1.00 81.12 198 ALA A C 1
ATOM 1587 O O . ALA A 1 198 ? -17.520 -13.884 -18.463 1.00 81.12 198 ALA A O 1
ATOM 1588 N N . TYR A 1 199 ? -16.742 -15.398 -16.985 1.00 83.81 199 TYR A N 1
ATOM 1589 C CA . TYR A 1 199 ? -18.058 -15.812 -16.493 1.00 83.81 199 TYR A CA 1
ATOM 1590 C C . TYR A 1 199 ? -18.765 -14.660 -15.770 1.00 83.81 199 TYR A C 1
ATOM 1592 O O . TYR A 1 199 ? -19.885 -14.301 -16.136 1.00 83.81 199 TYR A O 1
ATOM 1600 N N . ASP A 1 200 ? -18.087 -14.019 -14.814 1.00 81.06 200 ASP A N 1
ATOM 1601 C CA . ASP A 1 200 ? -18.644 -12.918 -14.023 1.00 81.06 200 ASP A CA 1
ATOM 1602 C C . ASP A 1 200 ? -19.084 -11.740 -14.889 1.00 81.06 200 ASP A C 1
ATOM 1604 O O . ASP A 1 200 ? -20.169 -11.193 -14.689 1.00 81.06 200 ASP A O 1
ATOM 1608 N N . ALA A 1 201 ? -18.270 -11.354 -15.876 1.00 81.06 201 ALA A N 1
ATOM 1609 C CA . ALA A 1 201 ? -18.612 -10.280 -16.800 1.00 81.06 201 ALA A CA 1
ATOM 1610 C C . ALA A 1 201 ? -19.920 -10.586 -17.542 1.00 81.06 201 ALA A C 1
ATOM 1612 O O . ALA A 1 201 ? -20.798 -9.728 -17.611 1.00 81.06 201 ALA A O 1
ATOM 1613 N N . ARG A 1 202 ? -20.094 -11.821 -18.035 1.00 82.88 202 ARG A N 1
ATOM 1614 C CA . ARG A 1 202 ? -21.314 -12.217 -18.752 1.00 82.88 202 ARG A CA 1
ATOM 1615 C C . ARG A 1 202 ? -22.532 -12.279 -17.846 1.00 82.88 202 ARG A C 1
ATOM 1617 O O . ARG A 1 202 ? -23.562 -11.710 -18.202 1.00 82.88 202 ARG A O 1
ATOM 1624 N N . PHE A 1 203 ? -22.414 -12.872 -16.662 1.00 81.12 203 PHE A N 1
ATOM 1625 C CA . PHE A 1 203 ? -23.528 -12.910 -15.716 1.00 81.12 203 PHE A CA 1
ATOM 1626 C C . PHE A 1 203 ? -23.922 -11.510 -15.226 1.00 81.12 203 PHE A C 1
ATOM 1628 O O . PHE A 1 203 ? -25.112 -11.233 -15.092 1.00 81.12 203 PHE A O 1
ATOM 1635 N N . ARG A 1 204 ? -22.965 -10.590 -15.038 1.00 78.00 204 ARG A N 1
ATOM 1636 C CA . ARG A 1 204 ? -23.251 -9.183 -14.701 1.00 78.00 204 ARG A CA 1
ATOM 1637 C C . ARG A 1 204 ? -23.951 -8.443 -15.836 1.00 78.00 204 ARG A C 1
ATOM 1639 O O . ARG A 1 204 ? -24.934 -7.761 -15.570 1.00 78.00 204 ARG A O 1
ATOM 1646 N N . THR A 1 205 ? -23.503 -8.599 -17.085 1.00 75.62 205 THR A N 1
ATOM 1647 C CA . THR A 1 205 ? -24.188 -7.995 -18.241 1.00 75.62 205 THR A CA 1
ATOM 1648 C C . THR A 1 205 ? -25.636 -8.475 -18.332 1.00 75.62 205 THR A C 1
ATOM 1650 O O . THR A 1 205 ? -26.534 -7.671 -18.545 1.00 75.62 205 THR A O 1
ATOM 1653 N N . LEU A 1 206 ? -25.898 -9.761 -18.099 1.00 66.31 206 LEU A N 1
ATOM 1654 C CA . LEU A 1 206 ? -27.257 -10.304 -18.151 1.00 66.31 206 LEU A CA 1
ATOM 1655 C C . LEU A 1 206 ? -28.118 -9.879 -16.970 1.00 66.31 206 LEU A C 1
ATOM 1657 O O . LEU A 1 206 ? -29.269 -9.511 -17.173 1.00 66.31 206 LEU A O 1
ATOM 1661 N N . LYS A 1 207 ? -27.578 -9.896 -15.746 1.00 63.62 207 LYS A N 1
ATOM 1662 C CA . LYS A 1 207 ? -28.295 -9.419 -14.556 1.00 63.62 207 LYS A CA 1
ATOM 1663 C C . LYS A 1 207 ? -28.540 -7.911 -14.588 1.00 63.62 207 LYS A C 1
ATOM 1665 O O . LYS A 1 207 ? -29.457 -7.464 -13.923 1.00 63.62 207 LYS A O 1
ATOM 1670 N N . ALA A 1 208 ? -27.787 -7.141 -15.374 1.00 58.50 208 ALA A N 1
ATOM 1671 C CA . ALA A 1 208 ? -28.089 -5.738 -15.662 1.00 58.50 208 ALA A CA 1
ATOM 1672 C C . ALA A 1 208 ? -29.173 -5.567 -16.748 1.00 58.50 208 ALA A C 1
ATOM 1674 O O . ALA A 1 208 ? -29.886 -4.570 -16.748 1.00 58.50 208 ALA A O 1
ATOM 1675 N N . VAL A 1 209 ? -29.340 -6.550 -17.641 1.00 51.09 209 VAL A N 1
ATOM 1676 C CA . VAL A 1 209 ? -30.357 -6.555 -18.714 1.00 51.09 209 VAL A CA 1
ATOM 1677 C C . VAL A 1 209 ? -31.701 -7.156 -18.254 1.00 51.09 209 VAL A C 1
ATOM 1679 O O . VAL A 1 209 ? -32.762 -6.707 -18.679 1.00 51.09 209 VAL A O 1
ATOM 1682 N N . GLN A 1 210 ? -31.689 -8.130 -17.340 1.00 45.56 210 GLN A N 1
ATOM 1683 C CA . GLN A 1 210 ? -32.868 -8.774 -16.738 1.00 45.56 210 GLN A CA 1
ATOM 1684 C C . GLN A 1 210 ? -33.811 -7.852 -15.925 1.00 45.56 210 GLN A C 1
ATOM 1686 O O . GLN A 1 210 ? -35.022 -8.054 -16.039 1.00 45.56 210 GLN A O 1
ATOM 1691 N N . PRO A 1 211 ? -33.372 -6.817 -15.168 1.00 44.34 211 PRO A N 1
ATOM 1692 C CA . PRO A 1 211 ? -34.297 -5.923 -14.463 1.00 44.34 211 PRO A CA 1
ATOM 1693 C C . PRO A 1 211 ? -35.207 -5.133 -15.410 1.00 44.34 211 PRO A C 1
ATOM 1695 O O . PRO A 1 211 ? -36.248 -4.651 -14.980 1.00 44.34 211 PRO A O 1
ATOM 1698 N N . LEU A 1 212 ? -34.871 -5.044 -16.703 1.00 38.09 212 LEU A N 1
ATOM 1699 C CA . LEU A 1 212 ? -35.683 -4.358 -17.710 1.00 38.09 212 LEU A CA 1
ATOM 1700 C C . LEU A 1 212 ? -36.673 -5.277 -18.445 1.00 38.09 212 LEU A C 1
ATOM 1702 O O . LEU A 1 212 ? -37.542 -4.773 -19.152 1.00 38.09 212 LEU A O 1
ATOM 1706 N N . ARG A 1 213 ? -36.594 -6.605 -18.273 1.00 38.66 213 ARG A N 1
ATOM 1707 C CA . ARG A 1 213 ? -37.537 -7.558 -18.896 1.00 38.66 213 ARG A CA 1
ATOM 1708 C C . ARG A 1 213 ? -38.706 -7.974 -18.003 1.00 38.66 213 ARG A C 1
ATOM 1710 O O . ARG A 1 213 ? -39.672 -8.520 -18.523 1.00 38.66 213 ARG A O 1
ATOM 1717 N N . ASN A 1 214 ? -38.650 -7.669 -16.706 1.00 38.66 214 ASN A N 1
ATOM 1718 C CA . ASN A 1 214 ? -39.731 -7.957 -15.753 1.00 38.66 214 ASN A CA 1
ATOM 1719 C C . ASN A 1 214 ? -40.582 -6.719 -15.402 1.00 38.66 214 ASN A C 1
ATOM 1721 O O . ASN A 1 214 ? -41.407 -6.776 -14.493 1.00 38.66 214 ASN A O 1
ATOM 1725 N N . SER A 1 215 ? -40.415 -5.609 -16.129 1.00 31.98 215 SER A N 1
ATOM 1726 C CA . SER A 1 215 ? -41.323 -4.461 -16.043 1.00 31.98 215 SER A CA 1
ATOM 1727 C C . SER A 1 215 ? -42.637 -4.768 -16.778 1.00 31.98 215 SER A C 1
ATOM 1729 O O . SER A 1 215 ? -42.594 -5.145 -17.951 1.00 31.98 215 SER A O 1
ATOM 1731 N N . PRO A 1 216 ? -43.816 -4.533 -16.168 1.00 38.28 216 PRO A N 1
ATOM 1732 C CA . PRO A 1 216 ? -45.121 -4.767 -16.803 1.00 38.28 216 PRO A CA 1
ATOM 1733 C C . PRO A 1 216 ? -45.409 -3.847 -18.009 1.00 38.28 216 PRO A C 1
ATOM 1735 O O . PRO A 1 216 ? -46.443 -3.974 -18.654 1.00 38.28 216 PRO A O 1
ATOM 1738 N N . LEU A 1 217 ? -44.488 -2.945 -18.359 1.00 38.41 217 LEU A N 1
ATOM 1739 C CA . LEU A 1 217 ? -44.611 -2.016 -19.485 1.00 38.41 217 LEU A CA 1
ATOM 1740 C C . LEU A 1 217 ? -44.216 -2.608 -20.852 1.00 38.41 217 LEU A C 1
ATOM 1742 O O . LEU A 1 217 ? -44.308 -1.909 -21.854 1.00 38.41 217 LEU A O 1
ATOM 1746 N N . PHE A 1 218 ? -43.822 -3.884 -20.921 1.00 36.09 218 PHE A N 1
ATOM 1747 C CA . PHE A 1 218 ? -43.490 -4.573 -22.179 1.00 36.09 218 PHE A CA 1
ATOM 1748 C C . PHE A 1 218 ? -44.306 -5.868 -22.394 1.00 36.09 218 PHE A C 1
ATOM 1750 O O . PHE A 1 218 ? -43.820 -6.836 -22.970 1.00 36.09 218 PHE A O 1
ATOM 1757 N N . GLN A 1 219 ? -45.569 -5.889 -21.942 1.00 35.47 219 GLN A N 1
ATOM 1758 C CA . GLN A 1 219 ? -46.572 -6.909 -22.311 1.00 35.47 219 GLN A CA 1
ATOM 1759 C C . GLN A 1 219 ? -47.744 -6.329 -23.124 1.00 35.47 219 GLN A C 1
ATOM 1761 O O . GLN A 1 219 ? -48.878 -6.786 -23.024 1.00 35.47 219 GLN A O 1
ATOM 1766 N N . SER A 1 220 ? -47.492 -5.332 -23.968 1.00 41.12 220 SER A N 1
ATOM 1767 C CA . SER A 1 220 ? -48.468 -4.915 -24.975 1.00 41.12 220 SER A CA 1
ATOM 1768 C C . SER A 1 220 ? -47.781 -4.865 -26.324 1.00 41.12 220 SER A C 1
ATOM 1770 O O . SER A 1 220 ? -47.045 -3.921 -26.591 1.00 41.12 220 SER A O 1
ATOM 1772 N N . SER A 1 221 ? -47.945 -5.934 -27.110 1.00 40.28 221 SER A N 1
ATOM 1773 C CA . SER A 1 221 ? -47.936 -5.967 -28.587 1.00 40.28 221 SER A CA 1
ATOM 1774 C C . SER A 1 221 ? -47.571 -7.369 -29.075 1.00 40.28 221 SER A C 1
ATOM 1776 O O . SER A 1 221 ? -46.475 -7.584 -29.580 1.00 40.28 221 SER A O 1
ATOM 1778 N N . SER A 1 222 ? -48.464 -8.343 -28.901 1.00 39.06 222 SER A N 1
ATOM 1779 C CA . SER A 1 222 ? -48.538 -9.550 -29.745 1.00 39.06 222 SER A CA 1
ATOM 1780 C C . SER A 1 222 ? -49.841 -10.284 -29.443 1.00 39.06 222 SER A C 1
ATOM 1782 O O . SER A 1 222 ? -49.847 -11.339 -28.828 1.00 39.06 222 SER A O 1
ATOM 1784 N N . ASN A 1 223 ? -50.961 -9.685 -29.839 1.00 36.22 223 ASN A N 1
ATOM 1785 C CA . ASN A 1 223 ? -52.202 -10.412 -30.098 1.00 36.22 223 ASN A CA 1
ATOM 1786 C C . ASN A 1 223 ? -52.904 -9.717 -31.266 1.00 36.22 223 ASN A C 1
ATOM 1788 O O . ASN A 1 223 ? -53.949 -9.088 -31.117 1.00 36.22 223 ASN A O 1
ATOM 1792 N N . THR A 1 224 ? -52.285 -9.791 -32.446 1.00 38.47 224 THR A N 1
ATOM 1793 C CA . THR A 1 224 ? -52.984 -9.461 -33.688 1.00 38.47 224 THR A CA 1
ATOM 1794 C C . THR A 1 224 ? -53.708 -10.712 -34.154 1.00 38.47 224 THR A C 1
ATOM 1796 O O . THR A 1 224 ? -53.126 -11.655 -34.684 1.00 38.47 224 THR A O 1
ATOM 1799 N N . VAL A 1 225 ? -55.0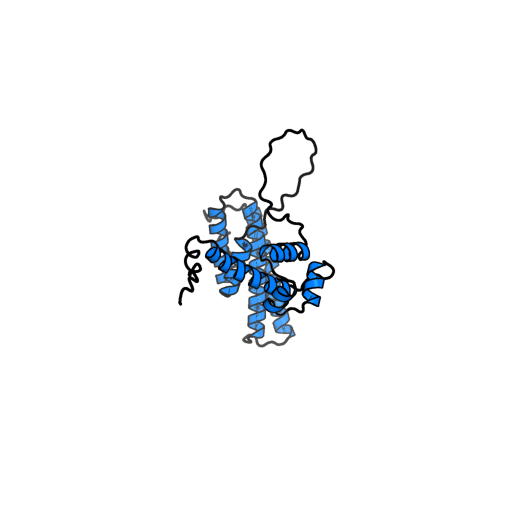03 -10.679 -33.872 1.00 37.84 225 VAL A N 1
ATOM 1800 C CA . VAL A 1 225 ? -56.084 -11.497 -34.403 1.00 37.84 225 VAL A CA 1
ATOM 1801 C C . VAL A 1 225 ? -55.879 -11.774 -35.896 1.00 37.84 225 VAL A C 1
ATOM 1803 O O . VAL A 1 225 ? -55.892 -10.860 -36.716 1.00 37.84 225 VAL A O 1
ATOM 1806 N N . LEU A 1 226 ? -55.728 -13.050 -36.254 1.00 37.16 226 LEU A N 1
ATOM 1807 C CA . LEU A 1 226 ? -55.783 -13.514 -37.638 1.00 37.16 226 LEU A CA 1
ATOM 1808 C C . LEU A 1 226 ? -57.230 -13.913 -37.962 1.00 37.16 226 LEU A C 1
ATOM 1810 O O . LEU A 1 226 ? -57.566 -15.089 -38.062 1.00 37.16 226 LEU A O 1
ATOM 1814 N N . THR A 1 227 ? -58.118 -12.927 -38.104 1.00 43.62 227 THR A N 1
ATOM 1815 C CA . THR A 1 227 ? -59.431 -13.124 -38.732 1.00 43.62 227 THR A CA 1
ATOM 1816 C C . THR A 1 227 ? -59.254 -13.078 -40.245 1.00 43.62 227 THR A C 1
ATOM 1818 O O . THR A 1 227 ? -59.389 -12.042 -40.889 1.00 43.62 227 THR A O 1
ATOM 1821 N N . ARG A 1 228 ? -58.952 -14.239 -40.833 1.00 36.25 228 ARG A N 1
ATOM 1822 C CA . ARG A 1 228 ? -59.162 -14.484 -42.264 1.00 36.25 228 ARG A CA 1
ATOM 1823 C C . ARG A 1 228 ? -60.653 -14.741 -42.482 1.00 36.25 228 ARG A C 1
ATOM 1825 O O . ARG A 1 228 ? -61.172 -15.776 -42.079 1.00 36.25 228 ARG A O 1
ATOM 1832 N N . ARG A 1 229 ? -61.333 -13.798 -43.127 1.00 43.38 229 ARG A N 1
ATOM 1833 C CA . ARG A 1 229 ? -62.651 -13.987 -43.737 1.00 43.38 229 ARG A CA 1
ATOM 1834 C C . ARG A 1 229 ? -62.577 -13.367 -45.121 1.00 43.38 229 ARG A C 1
ATOM 1836 O O . ARG A 1 229 ? -62.241 -12.201 -45.181 1.00 43.38 229 ARG A O 1
ATOM 1843 N N . PHE A 1 230 ? -62.821 -14.162 -46.152 1.00 42.66 230 PHE A N 1
ATOM 1844 C CA . PHE A 1 230 ? -63.353 -13.876 -47.496 1.00 42.66 230 PHE A CA 1
ATOM 1845 C C . PHE A 1 230 ? -63.226 -15.242 -48.197 1.00 42.66 230 PHE A C 1
ATOM 1847 O O . PHE A 1 230 ? -62.178 -15.876 -48.092 1.00 42.66 230 PHE A O 1
ATOM 1854 N N . GLY A 1 231 ? -64.293 -15.856 -48.692 1.00 44.69 231 GLY A N 1
ATOM 1855 C CA . GLY A 1 231 ? -65.259 -15.292 -49.627 1.00 44.69 231 GLY A CA 1
ATOM 1856 C C . GLY A 1 231 ? -65.096 -16.111 -50.895 1.00 44.69 231 GLY A C 1
ATOM 1857 O O . GLY A 1 231 ? -63.974 -16.059 -51.439 1.00 44.69 231 GLY A O 1
#

Nearest PDB structures (foldseek):
  6jq1-assembly1_A  TM=7.003E-01  e=6.277E-02  Deinococcus geothermalis DSM 11300
  3f52-assembly1_E  TM=9.222E-01  e=4.307E-01  Corynebacterium glutamicum
  2b5a-assembly1_A  TM=7.957E-01  e=2.536E-01  [Bacillus] caldolyticus
  3eus-assembly1_B  TM=7.877E-01  e=2.303E-01  Ruegeria pomeroyi
  7o81-assembly1_AU  TM=6.838E-01  e=7.315E-01  Oryctolagus cuniculus